Protein AF-A0A6B3F118-F1 (afdb_monomer)

Structure (mmCIF, N/CA/C/O backbone):
data_AF-A0A6B3F118-F1
#
_entry.id   AF-A0A6B3F118-F1
#
loop_
_atom_site.group_PDB
_atom_site.id
_atom_site.type_symbol
_atom_site.label_atom_id
_atom_site.label_alt_id
_atom_site.label_comp_id
_atom_site.label_asym_id
_atom_site.label_entity_id
_atom_site.label_seq_id
_atom_site.pdbx_PDB_ins_code
_atom_site.Cartn_x
_atom_site.Cartn_y
_atom_site.Cartn_z
_atom_site.occupancy
_atom_site.B_iso_or_equiv
_atom_site.auth_seq_id
_atom_site.auth_comp_id
_atom_site.auth_asym_id
_atom_site.auth_atom_id
_atom_site.pdbx_PDB_model_num
ATOM 1 N N . GLY A 1 1 ? -8.004 7.882 16.775 1.00 57.69 1 GLY A N 1
ATOM 2 C CA . GLY A 1 1 ? -6.551 7.676 16.931 1.00 57.69 1 GLY A CA 1
ATOM 3 C C . GLY A 1 1 ? -5.813 7.357 15.634 1.00 57.69 1 GLY A C 1
ATOM 4 O O . GLY A 1 1 ? -4.787 6.709 15.718 1.00 57.69 1 GLY A O 1
ATOM 5 N N . HIS A 1 2 ? -6.244 7.830 14.453 1.00 64.50 2 HIS A N 1
ATOM 6 C CA . HIS A 1 2 ? -5.700 7.342 13.165 1.00 64.50 2 HIS A CA 1
ATOM 7 C C . HIS A 1 2 ? -4.514 8.133 12.586 1.00 64.50 2 HIS A C 1
ATOM 9 O O . HIS A 1 2 ? -3.967 7.751 11.552 1.00 64.50 2 HIS A O 1
ATOM 15 N N . ARG A 1 3 ? -4.084 9.214 13.253 1.00 73.94 3 ARG A N 1
ATOM 16 C CA . ARG A 1 3 ? -2.964 10.057 12.797 1.00 73.94 3 ARG A CA 1
ATOM 17 C C . ARG A 1 3 ? -1.664 9.286 12.485 1.00 73.94 3 ARG A C 1
ATOM 19 O O . ARG A 1 3 ? -1.089 9.581 11.442 1.00 73.94 3 ARG A O 1
ATOM 26 N N . PRO A 1 4 ? -1.196 8.306 13.290 1.00 78.75 4 PRO A N 1
ATOM 27 C CA . PRO A 1 4 ? 0.081 7.642 13.007 1.00 78.75 4 PRO A CA 1
ATOM 28 C C . PRO A 1 4 ? 0.026 6.741 11.765 1.00 78.75 4 PRO A C 1
ATOM 30 O O . PRO A 1 4 ? 0.972 6.713 10.984 1.00 78.75 4 PRO A O 1
ATOM 33 N N . VAL A 1 5 ? -1.095 6.052 11.530 1.00 78.50 5 VAL A N 1
ATOM 34 C CA . VAL A 1 5 ? -1.260 5.178 10.354 1.00 78.50 5 VAL A CA 1
ATOM 35 C C . VAL A 1 5 ? -1.371 6.008 9.073 1.00 78.50 5 VAL A C 1
ATOM 37 O O . VAL A 1 5 ? -0.765 5.673 8.059 1.00 78.50 5 VAL A O 1
ATOM 40 N N . GLN A 1 6 ? -2.079 7.138 9.132 1.00 81.75 6 GLN A N 1
ATOM 41 C CA . GLN A 1 6 ? -2.165 8.083 8.015 1.00 81.75 6 GLN A CA 1
ATOM 42 C C . GLN A 1 6 ? -0.806 8.720 7.689 1.00 81.75 6 GLN A C 1
ATOM 44 O O . GLN A 1 6 ? -0.457 8.866 6.520 1.00 81.75 6 GLN A O 1
ATOM 49 N N . GLN A 1 7 ? -0.009 9.064 8.706 1.00 85.38 7 GLN A N 1
ATOM 50 C CA . GLN A 1 7 ? 1.354 9.564 8.505 1.00 85.38 7 GLN A CA 1
ATOM 51 C C . GLN A 1 7 ? 2.254 8.516 7.843 1.00 85.38 7 GLN A C 1
ATOM 53 O O . GLN A 1 7 ? 2.991 8.854 6.917 1.00 85.38 7 GLN A O 1
ATOM 58 N N . LEU A 1 8 ? 2.169 7.253 8.274 1.00 84.12 8 LEU A N 1
ATOM 59 C CA . LEU A 1 8 ? 2.931 6.160 7.674 1.00 84.12 8 LEU A CA 1
ATOM 60 C C . LEU A 1 8 ? 2.528 5.921 6.213 1.00 84.12 8 LEU A C 1
ATOM 62 O O . LEU A 1 8 ? 3.403 5.781 5.365 1.00 84.12 8 LEU A O 1
ATOM 66 N N . ASP A 1 9 ? 1.231 5.936 5.896 1.00 84.75 9 ASP A N 1
ATOM 67 C CA . ASP A 1 9 ? 0.745 5.823 4.514 1.00 84.75 9 ASP A CA 1
ATOM 68 C C . ASP A 1 9 ? 1.296 6.949 3.630 1.00 84.75 9 ASP A C 1
ATOM 70 O O . ASP A 1 9 ? 1.879 6.693 2.574 1.00 84.75 9 ASP A O 1
ATOM 74 N N . HIS A 1 10 ? 1.204 8.200 4.091 1.00 86.94 10 HIS A N 1
ATOM 75 C CA . HIS A 1 10 ? 1.770 9.340 3.374 1.00 86.94 10 HIS A CA 1
ATOM 76 C C . HIS A 1 10 ? 3.285 9.219 3.186 1.00 86.94 10 HIS A 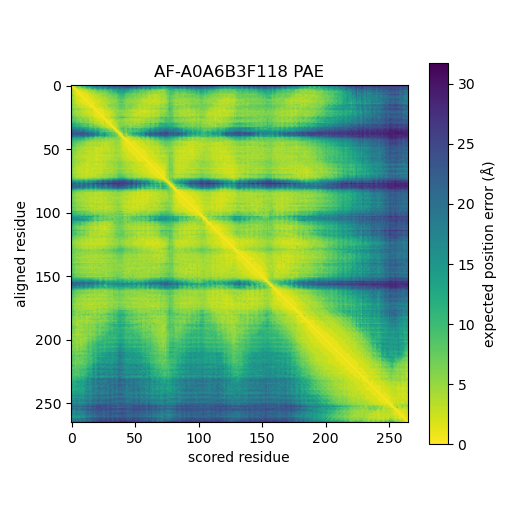C 1
ATOM 78 O O . HIS A 1 10 ? 3.785 9.498 2.093 1.00 86.94 10 HIS A O 1
ATOM 84 N N . TYR A 1 11 ? 4.016 8.781 4.213 1.00 86.25 11 TYR A N 1
ATOM 85 C CA . TYR A 1 11 ? 5.462 8.594 4.139 1.00 86.25 11 TYR A CA 1
ATOM 86 C C . TYR A 1 11 ? 5.845 7.495 3.142 1.00 86.25 11 TYR A C 1
ATOM 88 O O . TYR A 1 11 ? 6.723 7.709 2.304 1.00 86.25 11 TYR A O 1
ATOM 96 N N . THR A 1 12 ? 5.158 6.352 3.167 1.00 86.12 12 THR A N 1
ATOM 97 C CA . THR A 1 12 ? 5.389 5.239 2.237 1.00 86.12 12 THR A CA 1
ATOM 98 C C . THR A 1 12 ? 5.086 5.650 0.797 1.00 86.12 12 THR A C 1
ATOM 100 O O . THR A 1 12 ? 5.922 5.454 -0.086 1.00 86.12 12 THR A O 1
ATOM 103 N N . ARG A 1 13 ? 3.946 6.310 0.547 1.00 87.81 13 ARG A N 1
ATOM 104 C CA . ARG A 1 13 ? 3.583 6.821 -0.789 1.00 87.81 13 ARG A CA 1
ATOM 105 C C . ARG A 1 13 ? 4.588 7.851 -1.301 1.00 87.81 13 ARG A C 1
ATOM 107 O O . ARG A 1 13 ? 4.984 7.803 -2.466 1.00 87.81 13 ARG A O 1
ATOM 114 N N . ALA A 1 14 ? 5.029 8.765 -0.438 1.00 86.56 14 ALA A N 1
ATOM 115 C CA . ALA A 1 14 ? 6.033 9.760 -0.792 1.00 86.56 14 ALA A CA 1
ATOM 116 C C . ALA A 1 14 ? 7.378 9.099 -1.125 1.00 86.56 14 ALA A C 1
ATOM 118 O O . ALA A 1 14 ? 7.957 9.400 -2.168 1.00 86.56 14 ALA A O 1
ATOM 119 N N . THR A 1 15 ? 7.835 8.159 -0.297 1.00 86.50 15 THR A N 1
ATOM 120 C CA . THR A 1 15 ? 9.091 7.417 -0.489 1.00 86.50 15 THR A CA 1
ATOM 121 C C . THR A 1 15 ? 9.091 6.639 -1.804 1.00 86.50 15 THR A C 1
ATOM 123 O O . THR A 1 15 ? 10.003 6.809 -2.611 1.00 86.50 15 THR A O 1
ATOM 126 N N . LEU A 1 16 ? 8.027 5.881 -2.084 1.00 84.69 16 LEU A N 1
ATOM 127 C CA . LEU A 1 16 ? 7.869 5.131 -3.334 1.00 84.69 16 LEU A CA 1
ATOM 128 C C . LEU A 1 16 ? 7.843 6.044 -4.570 1.00 84.69 16 LEU A C 1
ATOM 130 O O . LEU A 1 16 ? 8.437 5.720 -5.595 1.00 84.69 16 LEU A O 1
ATOM 134 N N . SER A 1 17 ? 7.204 7.215 -4.478 1.00 84.06 17 SER A N 1
ATOM 135 C CA . SER A 1 17 ? 7.178 8.169 -5.594 1.00 84.06 17 SER A CA 1
ATOM 136 C C . SER A 1 17 ? 8.530 8.845 -5.847 1.00 84.06 17 SER A C 1
ATOM 138 O O . SER A 1 17 ? 8.881 9.089 -6.998 1.00 84.06 17 SER A O 1
ATOM 140 N N . ARG A 1 18 ? 9.300 9.133 -4.789 1.00 86.81 18 ARG A N 1
ATOM 141 C CA . ARG A 1 18 ? 10.610 9.799 -4.883 1.00 86.81 18 ARG A CA 1
ATOM 142 C C . ARG A 1 18 ? 11.725 8.850 -5.302 1.00 86.81 18 ARG A C 1
ATOM 144 O O . ARG A 1 18 ? 12.658 9.300 -5.955 1.00 86.81 18 ARG A O 1
ATOM 151 N N . TYR A 1 19 ? 11.605 7.565 -4.966 1.00 85.25 19 TYR A N 1
ATOM 152 C CA . TYR A 1 19 ? 12.538 6.509 -5.360 1.00 85.25 19 TYR A CA 1
ATOM 153 C C . TYR A 1 19 ? 12.866 6.590 -6.859 1.00 85.25 19 TYR A C 1
ATOM 155 O O . TYR A 1 19 ? 14.020 6.777 -7.224 1.00 85.25 19 TYR A O 1
ATOM 163 N N . VAL A 1 20 ? 11.850 6.573 -7.727 1.00 84.62 20 VAL A N 1
ATOM 164 C CA . VAL A 1 20 ? 12.032 6.541 -9.193 1.00 84.62 20 VAL A CA 1
ATOM 165 C C . VAL A 1 20 ? 12.790 7.770 -9.703 1.00 84.62 20 VAL A C 1
ATOM 167 O O . VAL A 1 20 ? 13.703 7.649 -10.517 1.00 84.62 20 VAL A O 1
ATOM 170 N N . TRP A 1 21 ? 12.459 8.950 -9.174 1.00 87.94 21 TRP A N 1
ATOM 171 C CA . TRP A 1 21 ? 13.135 10.199 -9.524 1.00 87.94 21 TRP A CA 1
ATOM 172 C C . TRP A 1 21 ? 14.584 10.244 -9.036 1.00 87.94 21 TRP A C 1
ATOM 174 O O . TRP A 1 21 ? 15.443 10.758 -9.749 1.00 87.94 21 TRP A O 1
ATOM 184 N N . ALA A 1 22 ? 14.876 9.677 -7.863 1.00 87.38 22 ALA A N 1
ATOM 185 C CA . ALA A 1 22 ? 16.240 9.577 -7.354 1.00 87.38 22 ALA A CA 1
ATOM 186 C C . ALA A 1 22 ? 17.113 8.679 -8.248 1.00 87.38 22 ALA A C 1
ATOM 188 O O . ALA A 1 22 ? 18.242 9.051 -8.560 1.00 87.38 22 ALA A O 1
ATOM 189 N N . PHE A 1 23 ? 16.582 7.547 -8.728 1.00 85.06 23 PHE A N 1
ATOM 190 C CA . PHE A 1 23 ? 17.307 6.681 -9.668 1.00 85.06 23 PHE A CA 1
ATOM 191 C C . PHE A 1 23 ? 17.493 7.329 -11.035 1.00 85.06 23 PHE A C 1
ATOM 193 O O . PHE A 1 23 ? 18.587 7.263 -11.585 1.00 85.06 23 PHE A O 1
ATOM 200 N N . PHE A 1 24 ? 16.484 8.026 -11.557 1.00 86.69 24 PHE A N 1
ATOM 201 C CA . PHE A 1 24 ? 16.635 8.802 -12.789 1.00 86.69 24 PHE A CA 1
ATOM 202 C C . PHE A 1 24 ? 17.755 9.851 -12.672 1.00 86.69 24 PHE A C 1
ATOM 204 O O . PHE A 1 24 ? 18.637 9.926 -13.532 1.00 86.69 24 PHE A O 1
ATOM 211 N N . ALA A 1 25 ? 17.757 10.617 -11.577 1.00 87.06 25 ALA A N 1
ATOM 212 C CA . ALA A 1 25 ? 18.754 11.649 -11.316 1.00 87.06 25 ALA A CA 1
ATOM 213 C C . ALA A 1 25 ? 20.165 11.095 -11.093 1.00 87.06 25 ALA A C 1
ATOM 215 O O . ALA A 1 25 ? 21.130 11.716 -11.528 1.00 87.06 25 ALA A O 1
ATOM 216 N N . GLY A 1 26 ? 20.293 9.939 -10.441 1.00 85.06 26 GLY A N 1
ATOM 217 C CA . GLY A 1 26 ? 21.591 9.329 -10.158 1.00 85.06 26 GLY A CA 1
ATOM 218 C C . GLY A 1 26 ? 22.184 8.535 -11.322 1.00 85.06 26 GLY A C 1
ATOM 219 O O . GLY A 1 26 ? 23.400 8.515 -11.479 1.00 85.06 26 GLY A O 1
ATOM 220 N N . TRP A 1 27 ? 21.355 7.866 -12.127 1.00 83.69 27 TRP A N 1
ATOM 221 C CA . TRP A 1 27 ? 21.824 6.862 -13.090 1.00 83.69 27 TRP A CA 1
ATOM 222 C C . TRP A 1 27 ? 21.700 7.275 -14.554 1.00 83.69 27 TRP A C 1
ATOM 224 O O . TRP A 1 27 ? 22.546 6.887 -15.354 1.00 83.69 27 TRP A O 1
ATOM 234 N N . VAL A 1 28 ? 20.686 8.065 -14.918 1.00 82.31 28 VAL A N 1
ATOM 235 C CA . VAL A 1 28 ? 20.448 8.453 -16.321 1.00 82.31 28 VAL A CA 1
ATOM 236 C C . VAL A 1 28 ? 21.023 9.836 -16.612 1.00 82.31 28 VAL A C 1
ATOM 238 O O . VAL A 1 28 ? 21.733 10.025 -17.597 1.00 82.31 28 VAL A O 1
ATOM 241 N N . LEU A 1 29 ? 20.755 10.805 -15.736 1.00 83.69 29 LEU A N 1
ATOM 242 C CA . LEU A 1 29 ? 21.133 12.206 -15.940 1.00 83.69 29 LEU A CA 1
ATOM 243 C C . LEU A 1 29 ? 22.646 12.436 -16.144 1.00 83.69 29 LEU A C 1
ATOM 245 O O . LEU A 1 29 ? 22.992 13.097 -17.124 1.00 83.69 29 LEU A O 1
ATOM 249 N N . PRO A 1 30 ? 23.559 11.888 -15.315 1.00 83.31 30 PRO A N 1
ATOM 250 C CA . PRO A 1 30 ? 24.998 12.127 -15.470 1.00 83.31 30 PRO A CA 1
ATOM 251 C C . PRO A 1 30 ? 25.545 11.576 -16.788 1.00 83.31 30 PRO A C 1
ATOM 253 O O . PRO A 1 30 ? 26.362 12.213 -17.448 1.00 83.31 30 PRO A O 1
ATOM 256 N N . GLY A 1 31 ? 25.046 10.405 -17.182 1.00 76.69 31 GLY A N 1
ATOM 257 C CA . GLY A 1 31 ? 25.459 9.715 -18.391 1.00 76.69 31 GLY A CA 1
ATOM 258 C C . GLY A 1 31 ? 25.084 10.465 -19.660 1.00 76.69 31 GLY A C 1
ATOM 259 O O . GLY A 1 31 ? 25.915 10.629 -20.553 1.00 76.69 31 GLY A O 1
ATOM 260 N N . VAL A 1 32 ? 23.852 10.975 -19.730 1.00 75.38 32 VAL A N 1
ATOM 261 C CA . VAL A 1 32 ? 23.422 11.718 -20.916 1.00 75.38 32 VAL A CA 1
ATOM 262 C C . VAL A 1 32 ? 24.049 13.114 -20.948 1.00 75.38 32 VAL A C 1
ATOM 264 O O . VAL A 1 32 ? 24.572 13.506 -21.988 1.00 75.38 32 VAL A O 1
ATOM 267 N N . LEU A 1 33 ? 24.079 13.836 -19.817 1.00 77.88 33 LEU A N 1
ATOM 268 C CA . LEU A 1 33 ? 24.688 15.173 -19.713 1.00 77.88 33 LEU A CA 1
ATOM 269 C C . LEU A 1 33 ? 26.184 15.181 -20.041 1.00 77.88 33 LEU A C 1
ATOM 271 O O . LEU A 1 33 ? 26.644 16.105 -20.705 1.00 77.88 33 LEU A O 1
ATOM 275 N N . GLY A 1 34 ? 26.928 14.149 -19.635 1.00 71.94 34 GLY A N 1
ATOM 276 C CA . GLY A 1 34 ? 28.366 14.052 -19.894 1.00 71.94 34 GLY A CA 1
ATOM 277 C C . GLY A 1 34 ? 28.736 13.942 -21.376 1.00 71.94 34 GLY A C 1
ATOM 278 O O . GLY A 1 34 ? 29.824 14.361 -21.753 1.00 71.94 34 GLY A O 1
ATOM 279 N N . HIS A 1 35 ? 27.833 13.434 -22.220 1.00 69.75 35 HIS A N 1
ATOM 280 C CA . HIS A 1 35 ? 28.096 13.235 -23.647 1.00 69.75 35 HIS A CA 1
ATOM 281 C C . HIS A 1 35 ? 27.439 14.305 -24.536 1.00 69.75 35 HIS A C 1
ATOM 283 O O . HIS A 1 35 ? 27.716 14.353 -25.727 1.00 69.75 35 HIS A O 1
ATOM 289 N N . PHE A 1 36 ? 26.617 15.216 -23.994 1.00 66.12 36 PHE A N 1
ATOM 290 C CA . PHE A 1 36 ? 25.928 16.259 -24.780 1.00 66.12 36 PHE A CA 1
ATOM 291 C C . PHE A 1 36 ? 26.864 17.174 -25.591 1.00 66.12 36 PHE A C 1
ATOM 293 O O . PHE A 1 36 ? 26.412 17.814 -26.536 1.00 66.12 36 PHE A O 1
ATOM 300 N N . THR A 1 37 ? 28.145 17.248 -25.230 1.00 62.44 37 THR A N 1
ATOM 301 C CA . THR A 1 37 ? 29.155 18.099 -25.875 1.00 62.44 37 THR A CA 1
ATOM 302 C C . THR A 1 37 ? 29.971 17.389 -26.962 1.00 62.44 37 THR A C 1
ATOM 304 O O . THR A 1 37 ? 30.731 18.055 -27.661 1.00 62.44 37 THR A O 1
ATOM 307 N N . GLN A 1 38 ? 29.829 16.068 -27.126 1.00 62.66 38 GLN A N 1
ATOM 308 C CA . GLN A 1 38 ? 30.577 15.261 -28.097 1.00 62.66 38 GLN A CA 1
ATOM 309 C C . GLN A 1 38 ? 29.621 14.387 -28.924 1.00 62.66 38 GLN A C 1
ATOM 311 O O . GLN A 1 38 ? 28.985 13.477 -28.385 1.00 62.66 38 GLN A O 1
ATOM 316 N N . GLY A 1 39 ? 29.517 14.657 -30.227 1.00 61.47 39 GLY A N 1
ATOM 317 C CA . GLY A 1 39 ? 28.771 13.821 -31.175 1.00 61.47 39 GLY A CA 1
ATOM 318 C C . GLY A 1 39 ? 28.184 14.599 -32.351 1.00 61.47 39 GLY A C 1
ATOM 319 O O . GLY A 1 39 ? 28.012 15.818 -32.280 1.00 61.47 39 GLY A O 1
ATOM 320 N N . ASP A 1 40 ? 27.863 13.874 -33.420 1.00 75.19 40 ASP A N 1
ATOM 321 C CA . ASP A 1 40 ? 27.134 14.403 -34.572 1.00 75.19 40 ASP A CA 1
ATOM 322 C C . ASP A 1 40 ? 25.683 14.760 -34.195 1.00 75.19 40 ASP A C 1
ATOM 324 O O . ASP A 1 40 ? 25.134 14.313 -33.182 1.00 75.19 40 ASP A O 1
ATOM 328 N N . GLY A 1 41 ? 25.010 15.557 -35.033 1.00 76.69 41 GLY A N 1
ATOM 329 C CA . GLY A 1 41 ? 23.622 15.976 -34.788 1.00 76.69 41 GLY A CA 1
ATOM 330 C C . GLY A 1 41 ? 22.633 14.810 -34.622 1.00 76.69 41 GLY A C 1
ATOM 331 O O . GLY A 1 41 ? 21.637 14.949 -33.913 1.00 76.69 41 GLY A O 1
ATOM 332 N N . ALA A 1 42 ? 22.918 13.649 -35.221 1.00 79.25 42 ALA A N 1
ATOM 333 C CA . ALA A 1 42 ? 22.100 12.443 -35.093 1.00 79.25 42 ALA A CA 1
ATOM 334 C C . ALA A 1 42 ? 22.164 11.825 -33.680 1.00 79.25 42 ALA A C 1
ATOM 336 O O . ALA A 1 42 ? 21.124 11.471 -33.117 1.00 79.25 42 ALA A O 1
ATOM 337 N N . ASP A 1 43 ? 23.346 11.785 -33.062 1.00 81.44 43 ASP A N 1
ATOM 338 C CA . ASP A 1 43 ? 23.537 11.243 -31.709 1.00 81.44 43 ASP A CA 1
ATOM 339 C C . ASP A 1 43 ? 22.863 12.122 -30.657 1.00 81.44 43 ASP A C 1
ATOM 341 O O . ASP A 1 43 ? 22.299 11.639 -29.671 1.00 81.44 43 ASP A O 1
ATOM 345 N N . LEU A 1 44 ? 22.859 13.436 -30.894 1.00 83.12 44 LEU A N 1
ATOM 346 C CA . LEU A 1 44 ? 22.163 14.401 -30.054 1.00 83.12 44 LEU A CA 1
ATOM 347 C C . LEU A 1 44 ? 20.642 14.167 -30.056 1.00 83.12 44 LEU A C 1
ATOM 349 O O . LEU A 1 44 ? 19.995 14.199 -29.001 1.00 83.12 44 LEU A O 1
ATOM 353 N N . VAL A 1 45 ? 20.060 13.892 -31.227 1.00 86.00 45 VAL A N 1
ATOM 354 C CA . VAL A 1 45 ? 18.630 13.570 -31.362 1.00 86.00 45 VAL A CA 1
ATOM 355 C C . VAL A 1 45 ? 18.302 12.258 -30.649 1.00 86.00 45 VAL A C 1
ATOM 357 O O . VAL A 1 45 ? 17.322 12.186 -29.908 1.00 86.00 45 VAL A O 1
ATOM 360 N N . LEU A 1 46 ? 19.143 11.235 -30.792 1.00 85.06 46 LEU A N 1
ATOM 361 C CA . LEU A 1 46 ? 18.903 9.937 -30.167 1.00 85.06 46 LEU A CA 1
ATOM 362 C C . LEU A 1 46 ? 18.989 10.003 -28.629 1.00 85.06 46 LEU A C 1
ATOM 364 O O . LEU A 1 46 ? 18.122 9.483 -27.921 1.00 85.06 46 LEU A O 1
ATOM 368 N N . ARG A 1 47 ? 19.980 10.723 -28.092 1.00 83.94 47 ARG A N 1
ATOM 369 C CA . ARG A 1 47 ? 20.150 10.937 -26.644 1.00 83.94 47 ARG A CA 1
ATOM 370 C C . ARG A 1 47 ? 19.024 11.776 -26.037 1.00 83.94 47 ARG A C 1
ATOM 372 O O . ARG A 1 47 ? 18.542 11.467 -24.945 1.00 83.94 47 ARG A O 1
ATOM 379 N N . SER A 1 48 ? 18.572 12.816 -26.738 1.00 85.81 48 SER A N 1
ATOM 380 C CA . SER A 1 48 ? 17.427 13.621 -26.293 1.00 85.81 48 SER A CA 1
ATOM 381 C C . SER A 1 48 ? 16.120 12.820 -26.320 1.00 85.81 48 SER A C 1
ATOM 383 O O . SER A 1 48 ? 15.342 12.904 -25.367 1.00 85.81 48 SER A O 1
ATOM 385 N N . ALA A 1 49 ? 15.918 11.958 -27.322 1.00 88.44 49 ALA A N 1
ATOM 386 C CA . ALA A 1 49 ? 14.800 11.017 -27.353 1.00 88.44 49 ALA A CA 1
ATOM 387 C C . ALA A 1 49 ? 14.836 10.035 -26.166 1.00 88.44 49 ALA A C 1
ATOM 389 O O . ALA A 1 49 ? 13.811 9.829 -25.511 1.00 88.44 49 ALA A O 1
ATOM 390 N N . LEU A 1 50 ? 16.011 9.489 -25.824 1.00 87.75 50 LEU A N 1
ATOM 391 C CA . LEU A 1 50 ? 16.187 8.607 -24.664 1.00 87.75 50 LEU A CA 1
ATOM 392 C C . LEU A 1 50 ? 15.855 9.312 -23.336 1.00 87.75 50 LEU A C 1
ATOM 394 O O . LEU A 1 50 ? 15.200 8.723 -22.470 1.00 87.75 50 LEU A O 1
ATOM 398 N N . LEU A 1 51 ? 16.255 10.576 -23.172 1.00 88.00 51 LEU A N 1
ATOM 399 C CA . LEU A 1 51 ? 15.915 11.373 -21.987 1.00 88.00 51 LEU A CA 1
ATOM 400 C C . LEU A 1 51 ? 14.419 11.643 -21.872 1.00 88.00 51 LEU A C 1
ATOM 402 O O . LEU A 1 51 ? 13.850 11.461 -20.796 1.00 88.00 51 LEU A O 1
ATOM 406 N N . LEU A 1 52 ? 13.778 12.052 -22.967 1.00 90.81 52 LEU A N 1
ATOM 407 C CA . LEU A 1 52 ? 12.340 12.314 -22.992 1.00 90.81 52 LEU A CA 1
ATOM 408 C C . LEU A 1 52 ? 11.540 11.045 -22.685 1.00 90.81 52 LEU A C 1
ATOM 410 O O . LEU A 1 52 ? 10.611 11.083 -21.877 1.00 90.81 52 LEU A O 1
ATOM 414 N N . ALA A 1 53 ? 11.938 9.906 -23.253 1.00 89.94 53 ALA A N 1
ATOM 415 C CA . ALA A 1 53 ? 11.311 8.620 -22.975 1.00 89.94 53 ALA A CA 1
ATOM 416 C C . ALA A 1 53 ? 11.522 8.181 -21.510 1.00 89.94 53 ALA A C 1
ATOM 418 O O . ALA A 1 53 ? 10.594 7.686 -20.869 1.00 89.94 53 ALA A O 1
ATOM 419 N N . SER A 1 54 ? 12.700 8.439 -20.934 1.00 88.38 54 SER A N 1
ATOM 420 C CA . SER A 1 54 ? 12.994 8.166 -19.518 1.00 88.38 54 SER A CA 1
ATOM 421 C C . SER A 1 54 ? 12.189 9.059 -18.562 1.00 88.38 54 SER A C 1
ATOM 423 O O . SER A 1 54 ? 11.679 8.584 -17.547 1.00 88.38 54 SER A O 1
ATOM 425 N N . LEU A 1 55 ? 12.001 10.337 -18.904 1.00 91.19 55 LEU A N 1
ATOM 426 C CA . LEU A 1 55 ? 11.130 11.267 -18.175 1.00 91.19 55 LEU A CA 1
ATOM 427 C C . LEU A 1 55 ? 9.662 10.834 -18.235 1.00 91.19 55 LEU A C 1
ATOM 429 O O . LEU A 1 55 ? 8.969 10.840 -17.213 1.00 91.19 55 LEU A O 1
ATOM 433 N N . ALA A 1 56 ? 9.195 10.409 -19.410 1.00 90.81 56 ALA A N 1
ATOM 434 C CA . ALA A 1 56 ? 7.856 9.855 -19.578 1.00 90.81 56 ALA A CA 1
ATOM 435 C C . ALA A 1 56 ? 7.665 8.589 -18.725 1.00 90.81 56 ALA A C 1
ATOM 437 O O . ALA A 1 56 ? 6.629 8.435 -18.075 1.00 90.81 56 ALA A O 1
ATOM 438 N N . LEU A 1 57 ? 8.686 7.727 -18.647 1.00 89.44 57 LEU A N 1
ATOM 439 C CA . LEU A 1 57 ? 8.676 6.543 -17.790 1.00 89.44 57 LEU A CA 1
ATOM 440 C C . LEU A 1 57 ? 8.570 6.920 -16.302 1.00 89.44 57 LEU A C 1
ATOM 442 O O . LEU A 1 57 ? 7.712 6.377 -15.603 1.00 89.44 57 LEU A O 1
ATOM 446 N N . CYS A 1 58 ? 9.347 7.897 -15.817 1.00 89.12 58 CYS A N 1
ATOM 447 C CA . CYS A 1 58 ? 9.220 8.435 -14.452 1.00 89.12 58 CYS A CA 1
ATOM 448 C C . CYS A 1 58 ? 7.791 8.903 -14.145 1.00 89.12 58 CYS A C 1
ATOM 450 O O . CYS A 1 58 ? 7.209 8.529 -13.120 1.00 89.12 58 CYS A O 1
ATOM 452 N N . ALA A 1 59 ? 7.215 9.701 -15.046 1.00 89.38 59 ALA A N 1
ATOM 453 C CA . ALA A 1 59 ? 5.874 10.253 -14.890 1.00 89.38 59 ALA A CA 1
ATOM 454 C C . ALA A 1 59 ? 4.795 9.156 -14.867 1.00 89.38 59 ALA A C 1
ATOM 456 O O . ALA A 1 59 ? 3.887 9.214 -14.037 1.00 89.38 59 ALA A O 1
ATOM 457 N N . ALA A 1 60 ? 4.923 8.130 -15.716 1.00 88.81 60 ALA A N 1
ATOM 458 C CA . ALA A 1 60 ? 4.000 6.995 -15.782 1.00 88.81 60 ALA A CA 1
ATOM 459 C C . ALA A 1 60 ? 4.147 6.016 -14.602 1.00 88.81 60 ALA A C 1
ATOM 461 O O . ALA A 1 60 ? 3.179 5.356 -14.215 1.00 88.81 60 ALA A O 1
ATOM 462 N N . THR A 1 61 ? 5.331 5.937 -13.986 1.00 88.56 61 THR A N 1
ATOM 463 C CA . THR A 1 61 ? 5.597 4.996 -12.887 1.00 88.56 61 THR A CA 1
ATOM 464 C C . THR A 1 61 ? 4.824 5.356 -11.626 1.00 88.56 61 THR A C 1
ATOM 466 O O . THR A 1 61 ? 4.245 4.480 -10.986 1.00 88.56 61 THR A O 1
ATOM 469 N N . ARG A 1 62 ? 4.768 6.645 -11.266 1.00 88.69 62 ARG A N 1
ATOM 470 C CA . ARG A 1 62 ? 4.089 7.109 -10.045 1.00 88.69 62 ARG A CA 1
ATOM 471 C C . ARG A 1 62 ? 2.624 6.649 -9.953 1.00 88.69 62 ARG A C 1
ATOM 473 O O . ARG A 1 62 ? 2.294 6.014 -8.951 1.00 88.69 62 ARG A O 1
ATOM 480 N N . PRO A 1 63 ? 1.737 6.934 -10.928 1.00 87.81 63 PRO A N 1
ATOM 481 C CA . PRO A 1 63 ? 0.349 6.483 -10.853 1.00 87.81 63 PRO A CA 1
ATOM 482 C C . PRO A 1 63 ? 0.238 4.952 -10.889 1.00 87.81 63 PRO A C 1
ATOM 484 O O . PRO A 1 63 ? -0.577 4.391 -10.163 1.00 87.81 63 PRO A O 1
ATOM 487 N N . ALA A 1 64 ? 1.088 4.261 -11.658 1.00 87.44 64 ALA A N 1
ATOM 488 C CA . ALA A 1 64 ? 1.074 2.801 -11.731 1.00 87.44 64 ALA A CA 1
ATOM 489 C C . ALA A 1 64 ? 1.469 2.126 -10.405 1.00 87.44 64 ALA A C 1
ATOM 491 O O . ALA A 1 64 ? 0.892 1.096 -10.051 1.00 87.44 64 ALA A O 1
ATOM 492 N N . LEU A 1 65 ? 2.433 2.703 -9.682 1.00 86.75 65 LEU A N 1
ATOM 493 C CA . LEU A 1 65 ? 2.935 2.198 -8.406 1.00 86.75 65 LEU A CA 1
ATOM 494 C C . LEU A 1 65 ? 1.944 2.442 -7.265 1.00 86.75 65 LEU A C 1
ATOM 496 O O . LEU A 1 65 ? 1.725 1.547 -6.452 1.00 86.75 65 LEU A O 1
ATOM 500 N N . LEU A 1 66 ? 1.310 3.618 -7.230 1.00 87.00 66 LEU A N 1
ATOM 501 C CA . LEU A 1 6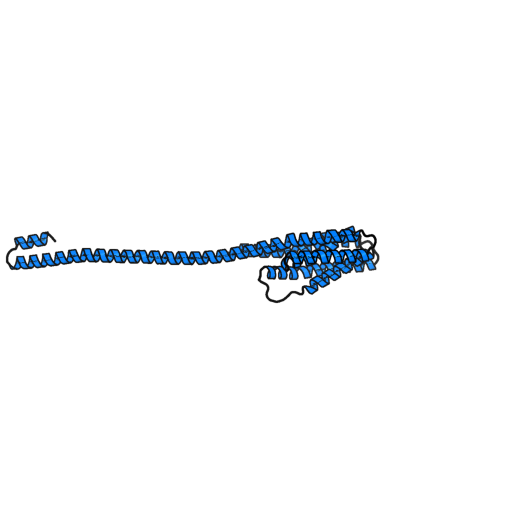6 ? 0.263 3.919 -6.249 1.00 87.00 66 LEU A CA 1
ATOM 502 C C . LEU A 1 66 ? -0.963 3.022 -6.451 1.00 87.00 66 LEU A C 1
ATOM 504 O O . LEU A 1 66 ? -1.438 2.433 -5.488 1.00 87.00 66 LEU A O 1
ATOM 508 N N . ASP A 1 67 ? -1.393 2.813 -7.696 1.00 87.31 67 ASP A N 1
ATOM 509 C CA . ASP A 1 67 ? -2.478 1.874 -8.005 1.00 87.31 67 ASP A CA 1
ATOM 510 C C . ASP A 1 67 ? -2.120 0.419 -7.639 1.00 87.31 67 ASP A C 1
ATOM 512 O O . ASP A 1 67 ? -2.956 -0.349 -7.164 1.00 87.31 67 ASP A O 1
ATOM 516 N N . ALA A 1 68 ? -0.861 0.012 -7.834 1.00 85.88 68 ALA A N 1
ATOM 517 C CA . ALA A 1 68 ? -0.396 -1.306 -7.407 1.00 85.88 68 ALA A CA 1
ATOM 518 C C . ALA A 1 68 ? -0.406 -1.459 -5.876 1.00 85.88 68 ALA A C 1
ATOM 520 O O . ALA A 1 68 ? -0.779 -2.522 -5.379 1.00 85.88 68 ALA A O 1
ATOM 521 N N . LEU A 1 69 ? -0.041 -0.405 -5.140 1.00 86.88 69 LEU A N 1
ATOM 522 C CA . LEU A 1 69 ? -0.099 -0.369 -3.680 1.00 86.88 69 LEU A CA 1
ATOM 523 C C . LEU A 1 69 ? -1.545 -0.425 -3.173 1.00 86.88 69 LEU A C 1
ATOM 525 O O . LEU A 1 69 ? -1.843 -1.216 -2.283 1.00 86.88 69 LEU A O 1
ATOM 529 N N . ASP A 1 70 ? -2.454 0.352 -3.762 1.00 86.62 70 ASP A N 1
ATOM 530 C CA . ASP A 1 70 ? -3.867 0.362 -3.369 1.00 86.62 70 ASP A CA 1
ATOM 531 C C . ASP A 1 70 ? -4.528 -1.002 -3.605 1.00 86.62 70 ASP A C 1
ATOM 533 O O . ASP A 1 70 ? -5.286 -1.478 -2.758 1.00 86.62 70 ASP A O 1
ATOM 537 N N . ARG A 1 71 ? -4.172 -1.695 -4.695 1.00 83.88 71 ARG A N 1
ATOM 538 C CA . ARG A 1 71 ? -4.586 -3.088 -4.924 1.00 83.88 71 ARG A CA 1
ATOM 539 C C . ARG A 1 71 ? -4.000 -4.064 -3.909 1.00 83.88 71 ARG A C 1
ATOM 541 O O . ARG A 1 71 ? -4.728 -4.927 -3.432 1.00 83.88 71 ARG A O 1
ATOM 548 N N . TYR A 1 72 ? -2.720 -3.928 -3.565 1.00 83.56 72 TYR A N 1
ATOM 549 C CA . TYR A 1 72 ? -2.081 -4.768 -2.547 1.00 83.56 72 TYR A CA 1
ATOM 550 C C . TYR A 1 72 ? -2.751 -4.614 -1.172 1.00 83.56 72 TYR A C 1
ATOM 552 O O . TYR A 1 72 ? -2.901 -5.587 -0.441 1.00 83.56 72 TYR A O 1
ATOM 560 N N . LEU A 1 73 ? -3.205 -3.402 -0.846 1.00 83.31 73 LEU A N 1
ATOM 561 C CA . LEU A 1 73 ? -3.926 -3.081 0.388 1.00 83.31 73 LEU A CA 1
ATOM 562 C C . LEU A 1 73 ? -5.427 -3.427 0.345 1.00 83.31 73 LEU A C 1
ATOM 564 O O . LEU A 1 73 ? -6.133 -3.151 1.313 1.00 83.31 73 LEU A O 1
ATOM 568 N N . GLY A 1 74 ? -5.938 -3.969 -0.766 1.00 80.62 74 GLY A N 1
ATOM 569 C CA . GLY A 1 74 ? -7.360 -4.291 -0.928 1.00 80.62 74 GLY A CA 1
ATOM 570 C C . GLY A 1 74 ? -8.285 -3.071 -1.057 1.00 80.62 74 GLY A C 1
ATOM 571 O O . GLY A 1 74 ? -9.477 -3.187 -0.798 1.00 80.62 74 GLY A O 1
ATOM 572 N N . ARG A 1 75 ? -7.753 -1.900 -1.436 1.00 77.44 75 ARG A N 1
ATOM 573 C CA . ARG A 1 75 ? -8.478 -0.612 -1.524 1.00 77.44 75 ARG A CA 1
ATOM 574 C C . ARG A 1 75 ? -8.826 -0.154 -2.938 1.00 77.44 75 ARG A C 1
ATOM 576 O O . ARG A 1 75 ? -9.430 0.901 -3.098 1.00 77.44 75 ARG A O 1
ATOM 583 N N . GLY A 1 76 ? -8.386 -0.881 -3.960 1.00 65.88 76 GLY A N 1
ATOM 584 C CA . GLY A 1 76 ? -8.519 -0.443 -5.348 1.00 65.88 76 GLY A CA 1
ATOM 585 C C . GLY A 1 76 ? -9.938 -0.600 -5.895 1.00 65.88 76 GLY A C 1
ATOM 586 O O . GLY A 1 76 ? -10.369 -1.724 -6.143 1.00 65.88 76 GLY A O 1
ATOM 587 N N . ASP A 1 77 ? -10.609 0.524 -6.162 1.00 57.78 77 ASP A N 1
ATOM 588 C CA . ASP A 1 77 ? -11.769 0.582 -7.057 1.00 57.78 77 ASP A CA 1
ATOM 589 C C . ASP A 1 77 ? -11.337 0.306 -8.508 1.00 57.78 77 ASP A C 1
ATOM 591 O O . ASP A 1 77 ? -10.243 0.659 -8.951 1.00 57.78 77 ASP A O 1
ATOM 595 N N . THR A 1 78 ? -12.202 -0.365 -9.259 1.00 52.66 78 THR A N 1
ATOM 596 C CA . THR A 1 78 ? -11.962 -1.025 -10.554 1.00 52.66 78 THR A CA 1
ATOM 597 C C . THR A 1 78 ? -11.661 -0.082 -11.730 1.00 52.66 78 THR A C 1
ATOM 599 O O . THR A 1 78 ? -12.382 -0.026 -12.724 1.00 52.66 78 THR A O 1
ATOM 602 N N . ARG A 1 79 ? -10.524 0.614 -11.705 1.00 54.62 79 ARG A N 1
ATOM 603 C CA . ARG A 1 79 ? -9.907 1.174 -12.914 1.00 54.62 79 ARG A CA 1
ATOM 604 C C . ARG A 1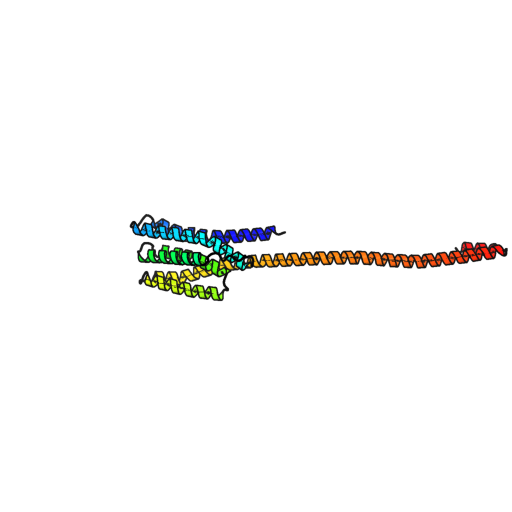 79 ? -8.479 0.686 -12.998 1.00 54.62 79 ARG A C 1
ATOM 606 O O . ARG A 1 79 ? -7.581 1.258 -12.396 1.00 54.62 79 ARG A O 1
ATOM 613 N N . ALA A 1 80 ? -8.272 -0.385 -13.763 1.00 57.31 80 ALA A N 1
ATOM 614 C CA . ALA A 1 80 ? -6.935 -0.787 -14.159 1.00 57.31 80 ALA A CA 1
ATOM 615 C C . ALA A 1 80 ? -6.271 0.412 -14.851 1.00 57.31 80 ALA A C 1
ATOM 617 O O . ALA A 1 80 ? -6.554 0.698 -16.014 1.00 57.31 80 ALA A O 1
ATOM 618 N N . GLY A 1 81 ? -5.400 1.127 -14.132 1.00 61.00 81 GLY A N 1
ATOM 619 C CA . GLY A 1 81 ? -4.483 2.062 -14.768 1.00 61.00 81 GLY A CA 1
ATOM 620 C C . GLY A 1 81 ? -3.771 1.319 -15.903 1.00 61.00 81 GLY A C 1
ATOM 621 O O . GLY A 1 81 ? -3.525 0.113 -15.760 1.00 61.00 81 GLY A O 1
ATOM 622 N N . PRO A 1 82 ? -3.486 1.974 -17.039 1.00 70.69 82 PRO A N 1
ATOM 623 C CA . PRO A 1 82 ? -3.025 1.297 -18.240 1.00 70.69 82 PRO A CA 1
ATOM 624 C C . PRO A 1 82 ? -1.618 0.726 -18.019 1.00 70.69 82 PRO A C 1
ATOM 626 O O . 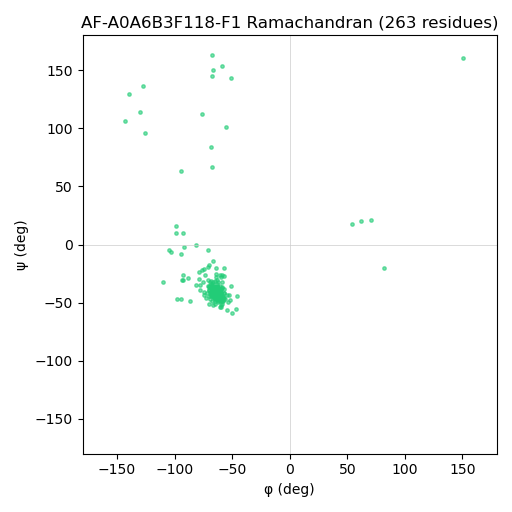PRO A 1 82 ? -0.614 1.337 -18.363 1.00 70.69 82 PRO A O 1
ATOM 629 N N . ALA A 1 83 ? -1.523 -0.468 -17.429 1.00 77.88 83 ALA A N 1
ATOM 630 C CA . ALA A 1 83 ? -0.261 -1.167 -17.195 1.00 77.88 83 ALA A CA 1
ATOM 631 C C . ALA A 1 83 ? 0.486 -1.412 -18.515 1.00 77.88 83 ALA A C 1
ATOM 633 O O . ALA A 1 83 ? 1.713 -1.464 -18.535 1.00 77.88 83 ALA A O 1
ATOM 634 N N . TRP A 1 84 ? -0.264 -1.481 -19.618 1.00 81.38 84 TRP A N 1
ATOM 635 C CA . TRP A 1 84 ? 0.265 -1.527 -20.972 1.00 81.38 84 TRP A CA 1
ATOM 636 C C . TRP A 1 84 ? 1.059 -0.267 -21.351 1.00 81.38 84 TRP A C 1
ATOM 638 O O . TRP A 1 84 ? 2.044 -0.400 -22.062 1.00 81.38 84 TRP A O 1
ATOM 648 N N . VAL A 1 85 ? 0.712 0.928 -20.845 1.00 86.44 85 VAL A N 1
ATOM 649 C CA . VAL A 1 85 ? 1.478 2.167 -21.094 1.00 86.44 85 VAL A CA 1
ATOM 650 C C . VAL A 1 85 ? 2.853 2.077 -20.447 1.00 86.44 85 VAL A C 1
ATOM 652 O O . VAL A 1 85 ? 3.843 2.430 -21.075 1.00 86.44 85 VAL A O 1
ATOM 655 N N . LEU A 1 86 ? 2.933 1.562 -19.215 1.00 87.38 86 LEU A N 1
ATOM 656 C CA . LEU A 1 86 ? 4.218 1.376 -18.540 1.00 87.38 86 LEU A CA 1
ATOM 657 C C . LEU A 1 86 ? 5.090 0.364 -19.294 1.00 87.38 86 LEU A C 1
ATOM 659 O O . LEU A 1 86 ? 6.254 0.640 -19.549 1.00 87.38 86 LEU A O 1
ATOM 663 N N . LEU A 1 87 ? 4.513 -0.773 -19.699 1.00 87.62 87 LEU A N 1
ATOM 664 C CA . LEU A 1 87 ? 5.225 -1.785 -20.485 1.00 87.62 87 LEU A CA 1
ATOM 665 C C . LEU A 1 87 ? 5.683 -1.245 -21.846 1.00 87.62 87 LEU A C 1
ATOM 667 O O . LEU A 1 87 ? 6.818 -1.494 -22.241 1.00 87.62 87 LEU A O 1
ATOM 671 N N . ALA A 1 88 ? 4.834 -0.480 -22.539 1.00 89.12 88 ALA A N 1
ATOM 672 C CA . ALA A 1 88 ? 5.164 0.134 -23.821 1.00 89.12 88 ALA A CA 1
ATOM 673 C C . ALA A 1 88 ? 6.287 1.171 -23.684 1.00 89.12 88 ALA A C 1
ATOM 675 O O . ALA A 1 88 ? 7.215 1.173 -24.488 1.00 89.12 88 ALA A O 1
ATOM 676 N N . LEU A 1 89 ? 6.245 2.012 -22.644 1.00 89.44 89 LEU A N 1
ATOM 677 C CA . LEU A 1 89 ? 7.301 2.986 -22.367 1.00 89.44 89 LEU A CA 1
ATOM 678 C C . LEU A 1 89 ? 8.620 2.309 -21.993 1.00 89.44 89 LEU A C 1
ATOM 680 O O . LEU A 1 89 ? 9.657 2.748 -22.473 1.00 89.44 89 LEU A O 1
ATOM 684 N N . THR A 1 90 ? 8.594 1.238 -21.195 1.00 88.62 90 THR A N 1
ATOM 685 C CA . THR A 1 90 ? 9.798 0.456 -20.878 1.00 88.62 90 THR A CA 1
ATOM 686 C C . THR A 1 90 ? 10.368 -0.228 -22.115 1.00 88.62 90 THR A C 1
ATOM 688 O O . THR A 1 90 ? 11.573 -0.186 -22.325 1.00 88.62 90 THR A O 1
ATOM 691 N N . ALA A 1 91 ? 9.528 -0.815 -22.971 1.00 89.56 91 ALA A N 1
ATOM 692 C CA . ALA A 1 91 ? 9.988 -1.409 -24.224 1.00 89.56 91 ALA A CA 1
ATOM 693 C C . ALA A 1 91 ? 10.618 -0.355 -25.151 1.00 89.56 91 ALA A C 1
ATOM 695 O O . ALA A 1 91 ? 11.682 -0.595 -25.720 1.00 89.56 91 ALA A O 1
ATOM 696 N N . LEU A 1 92 ? 10.002 0.829 -25.252 1.00 91.00 92 LEU A N 1
ATOM 697 C CA . LEU A 1 92 ? 10.518 1.950 -26.037 1.00 91.00 92 LEU A CA 1
ATOM 698 C C . LEU A 1 92 ? 11.862 2.458 -25.498 1.00 91.00 92 LEU A C 1
ATOM 700 O O . LEU A 1 92 ? 12.799 2.633 -26.273 1.00 91.00 92 LEU A O 1
ATOM 704 N N . THR A 1 93 ? 11.987 2.680 -24.187 1.00 87.69 93 THR A N 1
ATOM 705 C CA . THR A 1 93 ? 13.247 3.142 -23.581 1.00 87.69 93 THR A CA 1
ATOM 706 C C . THR A 1 93 ? 14.343 2.082 -23.656 1.00 87.69 93 THR A C 1
ATOM 708 O O . THR A 1 93 ? 15.491 2.435 -23.919 1.00 87.69 93 THR A O 1
ATOM 711 N N . SER A 1 94 ? 14.012 0.796 -23.496 1.00 86.94 94 SER A N 1
ATOM 712 C CA . SER A 1 94 ? 14.948 -0.314 -23.715 1.00 86.94 94 SER A CA 1
ATOM 713 C C . SER A 1 94 ? 15.453 -0.351 -25.156 1.00 86.94 94 SER A C 1
ATOM 715 O O . SER A 1 94 ? 16.658 -0.459 -25.368 1.00 86.94 94 SER A O 1
ATOM 717 N N . ALA A 1 95 ? 14.561 -0.213 -26.142 1.00 87.94 95 ALA A N 1
ATOM 718 C CA . ALA A 1 95 ? 14.935 -0.193 -27.554 1.00 87.94 95 ALA A CA 1
ATOM 719 C C . ALA A 1 95 ? 15.826 1.011 -27.897 1.00 87.94 95 ALA A C 1
ATOM 721 O O . ALA A 1 95 ? 16.851 0.840 -28.549 1.00 87.94 95 ALA A O 1
ATOM 722 N N . LEU A 1 96 ? 15.486 2.211 -27.411 1.00 86.75 96 LEU A N 1
ATOM 723 C CA . LEU A 1 96 ? 16.295 3.417 -27.619 1.00 86.75 96 LEU A CA 1
ATOM 724 C C . LEU A 1 96 ? 17.687 3.292 -26.996 1.00 86.75 96 LEU A C 1
ATOM 726 O O . LEU A 1 96 ? 18.668 3.681 -27.614 1.00 86.75 96 LEU A O 1
ATOM 730 N N . ALA A 1 97 ? 17.791 2.729 -25.794 1.00 85.56 97 ALA A N 1
ATOM 731 C CA . ALA A 1 97 ? 19.077 2.554 -25.135 1.00 85.56 97 ALA A CA 1
ATOM 732 C C . ALA A 1 97 ? 19.959 1.494 -25.817 1.00 85.56 97 ALA A C 1
ATOM 734 O O . ALA A 1 97 ? 21.171 1.678 -25.879 1.00 85.56 97 ALA A O 1
ATOM 735 N N . LEU A 1 98 ? 19.370 0.417 -26.352 1.00 84.44 98 LEU A N 1
ATOM 736 C CA . LEU A 1 98 ? 20.087 -0.561 -27.182 1.00 84.44 98 LEU A CA 1
ATOM 737 C C . LEU A 1 98 ? 20.529 0.044 -28.519 1.00 84.44 98 LEU A C 1
ATOM 739 O O . LEU A 1 98 ? 21.632 -0.230 -28.977 1.00 84.44 98 LEU A O 1
ATOM 743 N N . LEU A 1 99 ? 19.705 0.906 -29.119 1.00 84.94 99 LEU A N 1
ATOM 744 C CA . LEU A 1 99 ? 20.064 1.615 -30.345 1.00 84.94 99 LEU A CA 1
ATOM 745 C C . LEU A 1 99 ? 21.223 2.593 -30.109 1.00 84.94 99 LEU A C 1
ATOM 747 O O . LEU A 1 99 ? 22.157 2.614 -30.898 1.00 84.94 99 LEU A O 1
ATOM 751 N N . CYS A 1 100 ? 21.208 3.335 -28.995 1.00 81.50 100 CYS A N 1
ATOM 752 C CA . CYS A 1 100 ? 22.323 4.199 -28.593 1.00 81.50 100 CYS A CA 1
ATOM 753 C C . CYS A 1 100 ? 23.640 3.442 -28.411 1.00 81.50 100 CYS A C 1
ATOM 755 O O . CYS A 1 100 ? 24.704 4.028 -28.590 1.00 81.50 100 CYS A O 1
ATOM 757 N N . LEU A 1 101 ? 23.565 2.182 -27.979 1.00 80.62 101 LEU A N 1
ATOM 758 C CA . LEU A 1 101 ? 24.734 1.326 -27.837 1.00 80.62 101 LEU A CA 1
ATOM 759 C C . LEU A 1 101 ? 25.253 0.896 -29.217 1.00 80.62 101 LEU A C 1
ATOM 761 O O . LEU A 1 101 ? 26.440 1.013 -29.470 1.00 80.62 101 LEU A O 1
ATOM 765 N N . GLY A 1 102 ? 24.365 0.473 -30.123 1.00 79.62 102 GLY A N 1
ATOM 766 C CA . GLY A 1 102 ? 24.747 0.023 -31.468 1.00 79.62 102 GLY A CA 1
ATOM 767 C C . GLY A 1 102 ? 25.249 1.128 -32.409 1.00 79.62 102 GLY A C 1
ATOM 768 O O . GLY A 1 102 ? 25.879 0.822 -33.415 1.00 79.62 102 GLY A O 1
ATOM 769 N N . THR A 1 103 ? 24.974 2.403 -32.115 1.00 80.50 103 THR A N 1
ATOM 770 C CA . THR A 1 103 ? 25.507 3.551 -32.874 1.00 80.50 103 THR A CA 1
ATOM 771 C C . THR A 1 103 ? 26.731 4.195 -32.216 1.00 80.50 103 THR A C 1
ATOM 773 O O . THR A 1 103 ? 27.089 5.304 -32.600 1.00 80.50 103 THR A O 1
ATOM 776 N N . ASP A 1 104 ? 27.316 3.574 -31.183 1.00 76.12 104 ASP A N 1
ATOM 777 C CA . ASP A 1 104 ? 28.389 4.142 -30.344 1.00 76.12 104 ASP A CA 1
ATOM 778 C C . ASP A 1 104 ? 28.058 5.518 -29.730 1.00 76.12 104 ASP A C 1
ATOM 780 O O . ASP A 1 104 ? 28.919 6.242 -29.223 1.00 76.12 104 ASP A O 1
ATOM 784 N N . ALA A 1 105 ? 26.773 5.882 -29.690 1.00 73.56 105 ALA A N 1
ATOM 785 C CA . ALA A 1 105 ? 26.329 7.136 -29.102 1.00 73.56 105 ALA A CA 1
ATOM 786 C C . ALA A 1 105 ? 26.468 7.119 -27.572 1.00 73.56 105 ALA A C 1
ATOM 788 O O . ALA A 1 105 ? 26.447 8.183 -26.948 1.00 73.56 105 ALA A O 1
ATOM 789 N N . ILE A 1 106 ? 26.569 5.952 -26.930 1.00 75.25 106 ILE A N 1
ATOM 790 C CA . ILE A 1 106 ? 26.726 5.822 -25.479 1.00 75.25 106 ILE A CA 1
ATOM 791 C C . ILE A 1 106 ? 27.726 4.710 -25.144 1.00 75.25 106 ILE A C 1
ATOM 793 O O . ILE A 1 106 ? 27.556 3.567 -25.546 1.00 75.25 106 ILE A O 1
ATOM 797 N N . ASN A 1 107 ? 28.702 5.028 -24.289 1.00 77.38 107 ASN A N 1
ATOM 798 C CA . ASN A 1 107 ? 29.650 4.053 -23.744 1.00 77.38 107 ASN A CA 1
ATOM 799 C C . ASN A 1 107 ? 28.973 3.021 -22.819 1.00 77.38 107 ASN A C 1
ATOM 801 O O . ASN A 1 107 ? 28.071 3.360 -22.043 1.00 77.38 107 ASN A O 1
ATOM 805 N N . THR A 1 108 ? 29.510 1.798 -22.754 1.00 76.50 108 THR A N 1
ATOM 806 C CA . THR A 1 108 ? 29.040 0.709 -21.867 1.00 76.50 108 THR A CA 1
ATOM 807 C C . THR A 1 108 ? 28.902 1.138 -20.400 1.00 76.50 108 THR A C 1
ATOM 809 O O . THR A 1 108 ? 27.958 0.745 -19.713 1.00 76.50 108 THR A O 1
ATOM 812 N N . ALA A 1 109 ? 29.794 2.015 -19.925 1.00 78.00 109 ALA A N 1
ATOM 813 C CA . ALA A 1 109 ? 29.767 2.563 -18.565 1.00 78.00 109 ALA A CA 1
ATOM 814 C C . ALA A 1 109 ? 28.522 3.424 -18.264 1.00 78.00 109 ALA A C 1
ATOM 816 O O . ALA A 1 109 ? 28.090 3.504 -17.118 1.00 78.00 109 ALA A O 1
ATOM 817 N N . THR A 1 110 ? 27.935 4.055 -19.283 1.00 78.38 110 THR A N 1
ATOM 818 C CA . THR A 1 110 ? 26.699 4.847 -19.173 1.00 78.38 110 THR A CA 1
ATOM 819 C C . THR A 1 110 ? 25.455 4.014 -19.492 1.00 78.38 110 THR A C 1
ATOM 821 O O . THR A 1 110 ? 24.393 4.227 -18.907 1.00 78.38 110 THR A O 1
ATOM 824 N N . PHE A 1 111 ? 25.588 3.016 -20.365 1.00 80.50 111 PHE A N 1
ATOM 825 C CA . PHE A 1 111 ? 24.519 2.074 -20.688 1.00 80.50 111 PHE A CA 1
ATOM 826 C C . PHE A 1 111 ? 24.091 1.229 -19.473 1.00 80.50 111 PHE A C 1
ATOM 828 O O . PHE A 1 111 ? 22.898 1.084 -19.200 1.00 80.50 111 PHE A O 1
ATOM 835 N N . ALA A 1 112 ? 25.060 0.725 -18.704 1.00 81.94 112 ALA A N 1
ATOM 836 C CA . ALA A 1 112 ? 24.847 -0.084 -17.502 1.00 81.94 112 ALA A CA 1
ATOM 837 C C . ALA A 1 112 ? 23.845 0.532 -16.488 1.00 81.94 112 ALA A C 1
ATOM 839 O O . ALA A 1 112 ? 22.816 -0.092 -16.201 1.00 81.94 112 ALA A O 1
ATOM 840 N N . PRO A 1 113 ? 24.076 1.748 -15.954 1.00 80.62 113 PRO A N 1
ATOM 841 C CA . PRO A 1 113 ? 23.152 2.379 -15.011 1.00 80.62 113 PRO A CA 1
ATOM 842 C C . PRO A 1 113 ? 21.813 2.776 -15.661 1.00 80.62 113 PRO A C 1
ATOM 844 O O . PRO A 1 113 ? 20.770 2.696 -15.007 1.00 80.62 113 PRO A O 1
ATOM 847 N N . ALA A 1 114 ? 21.797 3.127 -16.953 1.00 81.94 114 ALA A N 1
ATOM 848 C CA . ALA A 1 114 ? 20.557 3.416 -17.675 1.00 81.94 114 ALA A CA 1
ATOM 849 C C . ALA A 1 114 ? 19.645 2.179 -17.772 1.00 81.94 114 ALA A C 1
ATOM 851 O O . ALA A 1 114 ? 18.442 2.281 -17.526 1.00 81.94 114 ALA A O 1
ATOM 852 N N . MET A 1 115 ? 20.205 0.993 -18.035 1.00 79.81 115 MET A N 1
ATOM 853 C CA . MET A 1 115 ? 19.453 -0.269 -18.040 1.00 79.81 115 MET A CA 1
ATOM 854 C C . MET A 1 115 ? 18.856 -0.615 -16.675 1.00 79.81 115 MET A C 1
ATOM 856 O O . MET A 1 115 ? 17.696 -1.031 -16.606 1.00 79.81 115 MET A O 1
ATOM 860 N N . MET A 1 116 ? 19.593 -0.391 -15.580 1.00 81.38 116 MET A N 1
ATOM 861 C CA . MET A 1 116 ? 19.046 -0.580 -14.229 1.00 81.38 116 MET A CA 1
ATOM 862 C C . MET A 1 116 ? 17.832 0.317 -13.968 1.00 81.38 116 MET A C 1
ATOM 864 O O . MET A 1 116 ? 16.870 -0.112 -13.327 1.00 81.38 116 MET A O 1
ATOM 868 N N . PHE A 1 117 ? 17.862 1.554 -14.466 1.00 85.62 117 PHE A N 1
ATOM 869 C CA . PHE A 1 117 ? 16.745 2.481 -14.334 1.00 85.62 117 PHE A CA 1
ATOM 870 C C . PHE A 1 117 ? 15.534 2.057 -15.175 1.00 85.62 117 PHE A C 1
ATOM 872 O O . PHE A 1 117 ? 14.424 2.039 -14.654 1.00 85.62 117 PHE A O 1
ATOM 879 N N . VAL A 1 118 ? 15.725 1.694 -16.446 1.00 84.88 118 VAL A N 1
ATOM 880 C CA . VAL A 1 118 ? 14.626 1.393 -17.386 1.00 84.88 118 VAL A CA 1
ATOM 881 C C . VAL A 1 118 ? 13.734 0.252 -16.893 1.00 84.88 118 VAL A C 1
ATOM 883 O O . VAL A 1 118 ? 12.511 0.277 -17.048 1.00 84.88 118 VAL A O 1
ATOM 886 N N . VAL A 1 119 ? 14.352 -0.741 -16.266 1.00 82.12 119 VAL A N 1
ATOM 887 C CA . VAL A 1 119 ? 13.711 -2.005 -15.913 1.00 82.12 119 VAL A CA 1
ATOM 888 C C . VAL A 1 119 ? 13.116 -1.982 -14.491 1.00 82.12 119 VAL A C 1
ATOM 890 O O . VAL A 1 119 ? 12.108 -2.644 -14.217 1.00 82.12 119 VAL A O 1
ATOM 893 N N . SER A 1 120 ? 13.666 -1.153 -13.595 1.00 85.56 120 SER A N 1
ATOM 894 C CA . SER A 1 120 ? 13.231 -1.027 -12.194 1.00 85.56 120 SER A CA 1
ATOM 895 C C . SER A 1 120 ? 11.736 -0.674 -12.011 1.00 85.56 120 SER A C 1
ATOM 897 O O . SER A 1 120 ? 11.064 -1.370 -11.244 1.00 85.56 120 SER A O 1
ATOM 899 N N . PRO A 1 121 ? 11.144 0.310 -12.724 1.00 86.31 121 PRO A N 1
ATOM 900 C CA . PRO A 1 121 ? 9.726 0.664 -12.609 1.00 86.31 121 PRO A CA 1
ATOM 901 C C . PRO A 1 121 ? 8.742 -0.490 -12.808 1.00 86.31 121 PRO A C 1
ATOM 903 O O . PRO A 1 121 ? 7.775 -0.631 -12.055 1.00 86.31 121 PRO A O 1
ATOM 906 N N . VAL A 1 122 ? 8.988 -1.335 -13.813 1.00 87.25 122 VAL A N 1
ATOM 907 C CA . VAL A 1 122 ? 8.123 -2.481 -14.125 1.00 87.25 122 VAL A CA 1
ATOM 908 C C . VAL A 1 122 ? 8.221 -3.522 -13.019 1.00 87.25 122 VAL A C 1
ATOM 910 O O . VAL A 1 122 ? 7.196 -4.019 -12.543 1.00 87.25 122 VAL A O 1
ATOM 913 N N . PHE A 1 123 ? 9.434 -3.803 -12.540 1.00 87.69 123 PHE A N 1
ATOM 914 C CA . PHE A 1 123 ? 9.632 -4.723 -11.426 1.00 87.69 123 PHE A CA 1
ATOM 915 C C . PHE A 1 123 ? 9.082 -4.189 -10.102 1.00 87.69 123 PHE A C 1
ATOM 917 O O . PHE A 1 123 ? 8.526 -4.973 -9.338 1.00 87.69 123 PHE A O 1
ATOM 924 N N . ALA A 1 124 ? 9.142 -2.884 -9.836 1.00 87.44 124 ALA A N 1
ATOM 925 C CA . ALA A 1 124 ? 8.530 -2.279 -8.652 1.00 87.44 124 ALA A CA 1
ATOM 926 C C . ALA A 1 124 ? 7.006 -2.504 -8.627 1.00 87.44 124 ALA A C 1
ATOM 928 O O . ALA A 1 124 ? 6.435 -2.893 -7.607 1.00 87.44 124 ALA A O 1
ATOM 929 N N . VAL A 1 125 ? 6.346 -2.349 -9.778 1.00 88.12 125 VAL A N 1
ATOM 930 C CA . VAL A 1 125 ? 4.906 -2.601 -9.926 1.00 88.12 125 VAL A CA 1
ATOM 931 C C . VAL A 1 125 ? 4.574 -4.096 -9.830 1.00 88.12 125 VAL A C 1
ATOM 933 O O . VAL A 1 125 ? 3.627 -4.478 -9.134 1.00 88.12 125 VAL A O 1
ATOM 936 N N . LEU A 1 126 ? 5.348 -4.965 -10.487 1.00 86.88 126 LEU A N 1
ATOM 937 C CA . LEU A 1 126 ? 5.166 -6.422 -10.412 1.00 86.88 126 LEU A CA 1
ATOM 938 C C . LEU A 1 126 ? 5.382 -6.955 -8.991 1.00 86.88 126 LEU A C 1
ATOM 940 O O . LEU A 1 126 ? 4.652 -7.849 -8.557 1.00 86.88 126 LEU A O 1
ATOM 944 N N . ALA A 1 127 ? 6.327 -6.378 -8.244 1.00 87.69 127 ALA A N 1
ATOM 945 C CA . ALA A 1 127 ? 6.584 -6.723 -6.852 1.00 87.69 127 ALA A CA 1
ATOM 946 C C . ALA A 1 127 ? 5.360 -6.470 -5.955 1.00 87.69 127 ALA A C 1
ATOM 948 O O . ALA A 1 127 ? 5.186 -7.162 -4.958 1.00 87.69 127 ALA A O 1
ATOM 949 N N . LEU A 1 128 ? 4.456 -5.556 -6.299 1.00 85.81 128 LEU A N 1
ATOM 950 C CA . LEU A 1 128 ? 3.225 -5.357 -5.527 1.00 85.81 128 LEU A CA 1
ATOM 951 C C . LEU A 1 128 ? 2.045 -6.183 -6.058 1.00 85.81 128 LEU A C 1
ATOM 953 O O . LEU A 1 128 ? 1.203 -6.606 -5.277 1.00 85.81 128 LEU A O 1
ATOM 957 N N . ARG A 1 129 ? 1.980 -6.467 -7.365 1.00 85.00 129 ARG A N 1
ATOM 958 C CA . ARG A 1 129 ? 0.806 -7.128 -7.971 1.00 85.00 129 ARG A CA 1
ATOM 959 C C . ARG A 1 129 ? 0.828 -8.651 -7.975 1.00 85.00 129 ARG A C 1
ATOM 961 O O . ARG A 1 129 ? -0.229 -9.271 -8.030 1.00 85.00 129 ARG A O 1
ATOM 968 N N . VAL A 1 130 ? 2.007 -9.257 -8.021 1.00 86.62 130 VAL A N 1
ATOM 969 C CA . VAL A 1 130 ? 2.160 -10.656 -8.443 1.00 86.62 130 VAL A CA 1
ATOM 970 C C . VAL A 1 130 ? 2.952 -11.434 -7.394 1.00 86.62 130 VAL A C 1
ATOM 972 O O . VAL A 1 130 ? 3.967 -10.922 -6.952 1.00 86.62 130 VAL A O 1
ATOM 975 N N . PRO A 1 131 ? 2.591 -12.669 -7.001 1.00 86.88 131 PRO A N 1
ATOM 976 C CA . PRO A 1 131 ? 3.345 -13.424 -5.992 1.00 86.88 131 PRO A CA 1
ATOM 977 C C . PRO A 1 131 ? 4.816 -13.663 -6.392 1.00 86.88 131 PRO A C 1
ATOM 979 O O . PRO A 1 131 ? 5.140 -13.722 -7.580 1.00 86.88 131 PRO A O 1
ATOM 982 N N . VAL A 1 132 ? 5.704 -13.836 -5.396 1.00 86.31 132 VAL A N 1
ATOM 983 C CA . VAL A 1 132 ? 7.170 -13.995 -5.579 1.00 86.31 132 VAL A CA 1
ATOM 984 C C . VAL A 1 132 ? 7.544 -14.991 -6.694 1.00 86.31 132 VAL A C 1
ATOM 986 O O . VAL A 1 132 ? 8.382 -14.636 -7.516 1.00 86.31 132 VAL A O 1
ATOM 989 N N . PRO A 1 133 ? 6.927 -16.184 -6.822 1.00 86.56 133 PRO A N 1
ATOM 990 C CA . PRO A 1 133 ? 7.335 -17.144 -7.852 1.00 86.56 133 P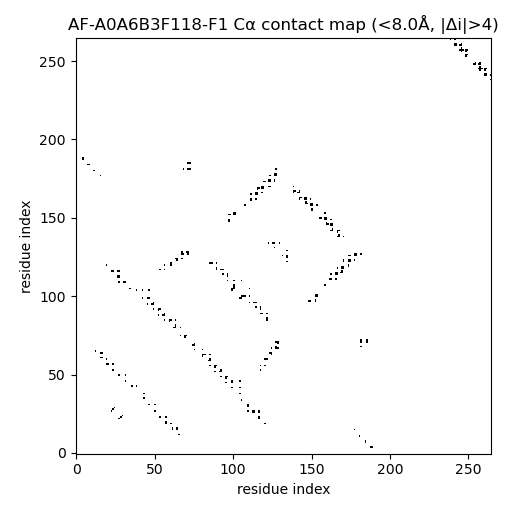RO A CA 1
ATOM 991 C C . PRO A 1 133 ? 7.104 -16.637 -9.283 1.00 86.56 133 PRO A C 1
ATOM 993 O O . PRO A 1 133 ? 7.972 -16.756 -10.140 1.00 86.56 133 PRO A O 1
ATOM 996 N N . ARG A 1 134 ? 5.953 -16.004 -9.540 1.00 88.44 134 ARG A N 1
ATOM 997 C CA . ARG A 1 134 ? 5.637 -15.416 -10.853 1.00 88.44 134 ARG A CA 1
ATOM 998 C C . ARG A 1 134 ? 6.504 -14.188 -11.146 1.00 88.44 134 ARG A C 1
ATOM 1000 O O . ARG A 1 134 ? 6.861 -13.954 -12.294 1.00 88.44 134 ARG A O 1
ATOM 1007 N N . TYR A 1 135 ? 6.867 -13.436 -10.108 1.00 88.88 135 TYR A N 1
ATOM 1008 C CA . TYR A 1 135 ? 7.831 -12.345 -10.207 1.00 88.88 135 TYR A CA 1
ATOM 1009 C C . TYR A 1 135 ? 9.219 -12.845 -10.644 1.00 88.88 135 TYR A C 1
ATOM 1011 O O . TYR A 1 135 ? 9.813 -12.271 -11.551 1.00 88.88 135 TYR A O 1
ATOM 1019 N N . LEU A 1 136 ? 9.706 -13.945 -10.059 1.00 87.06 136 LEU A N 1
ATOM 1020 C CA . LEU A 1 136 ? 10.989 -14.552 -10.429 1.00 87.06 136 LEU A CA 1
ATOM 1021 C C . LEU A 1 136 ? 10.976 -15.114 -11.858 1.00 87.06 136 LEU A C 1
ATOM 1023 O O . LEU A 1 136 ? 11.953 -14.955 -12.580 1.00 87.06 136 LEU A O 1
ATOM 1027 N N . LEU A 1 137 ? 9.861 -15.705 -12.299 1.00 88.75 137 LEU A N 1
ATOM 1028 C CA . LEU A 1 137 ? 9.702 -16.149 -13.690 1.00 88.75 137 LEU A CA 1
ATOM 1029 C C . LEU A 1 137 ? 9.757 -14.977 -14.679 1.00 88.75 137 LEU A C 1
ATOM 1031 O O . LEU A 1 137 ? 10.468 -15.049 -15.679 1.00 88.75 137 LEU A O 1
ATOM 1035 N N . ALA A 1 138 ? 9.044 -13.886 -14.385 1.00 87.50 138 ALA A N 1
ATOM 1036 C CA . ALA A 1 138 ? 9.092 -12.672 -15.198 1.00 87.50 138 ALA A CA 1
ATOM 1037 C C . ALA A 1 138 ? 10.501 -12.062 -15.226 1.00 87.50 138 ALA A C 1
ATOM 1039 O O . ALA A 1 138 ? 10.935 -11.577 -16.268 1.00 87.50 138 ALA A O 1
ATOM 1040 N N . LEU A 1 139 ? 11.226 -12.135 -14.105 1.00 89.12 139 LEU A N 1
ATOM 1041 C CA . LEU A 1 139 ? 12.622 -11.727 -14.032 1.00 89.12 139 LEU A CA 1
ATOM 1042 C C . LEU A 1 139 ? 13.500 -12.546 -14.980 1.00 89.12 139 LEU A C 1
ATOM 1044 O O . LEU A 1 139 ? 14.183 -11.965 -15.816 1.00 89.12 139 LEU A O 1
ATOM 1048 N N . VAL A 1 140 ? 13.458 -13.875 -14.894 1.00 88.50 140 VAL A N 1
ATOM 1049 C CA . VAL A 1 140 ? 14.261 -14.736 -15.775 1.00 88.50 140 VAL A CA 1
ATOM 1050 C C . VAL A 1 140 ? 13.946 -14.447 -17.245 1.00 88.50 140 VAL A C 1
ATOM 1052 O O . VAL A 1 140 ? 14.866 -14.250 -18.033 1.00 88.50 140 VAL A O 1
ATOM 1055 N N . GLY A 1 141 ? 12.662 -14.339 -17.604 1.00 88.38 141 GLY A N 1
ATOM 1056 C CA . GLY A 1 141 ? 12.244 -14.023 -18.971 1.00 88.38 141 GLY A CA 1
ATOM 1057 C C . GLY A 1 141 ? 12.754 -12.666 -19.469 1.00 88.38 141 GLY A C 1
ATOM 1058 O O . GLY A 1 141 ? 13.276 -12.581 -20.578 1.00 88.38 141 GLY A O 1
ATOM 1059 N N . ALA A 1 142 ? 12.654 -11.617 -18.648 1.00 86.44 142 ALA A N 1
ATOM 1060 C CA . ALA A 1 142 ? 13.134 -10.282 -19.003 1.00 86.44 142 ALA A CA 1
ATOM 1061 C C . ALA A 1 142 ? 14.661 -10.232 -19.151 1.00 86.44 142 ALA A C 1
ATOM 1063 O O . ALA A 1 142 ? 15.154 -9.637 -20.106 1.00 86.44 142 ALA A O 1
ATOM 1064 N N . THR A 1 143 ? 15.404 -10.882 -18.249 1.00 86.75 143 THR A N 1
ATOM 1065 C CA . THR A 1 143 ? 16.868 -10.967 -18.332 1.00 86.75 143 THR A CA 1
ATOM 1066 C C . THR A 1 143 ? 17.297 -11.673 -19.612 1.00 86.75 143 THR A C 1
ATOM 1068 O O . THR A 1 143 ? 18.119 -11.140 -20.346 1.00 86.75 143 THR A O 1
ATOM 1071 N N . VAL A 1 144 ? 16.701 -12.828 -19.930 1.00 88.12 144 VAL A N 1
ATOM 1072 C CA . VAL A 1 144 ? 17.021 -13.578 -21.157 1.00 88.12 144 VAL A CA 1
ATOM 1073 C C . VAL A 1 144 ? 16.721 -12.747 -22.404 1.00 88.12 144 VAL A C 1
ATOM 1075 O O . VAL A 1 144 ? 17.560 -12.668 -23.298 1.00 88.12 144 VAL A O 1
ATOM 1078 N N . LEU A 1 145 ? 15.557 -12.096 -22.458 1.00 88.19 145 LEU A N 1
ATOM 1079 C CA . LEU A 1 145 ? 15.142 -11.301 -23.613 1.00 88.19 145 LEU A CA 1
ATOM 1080 C C . LEU A 1 145 ? 16.037 -10.073 -23.828 1.00 88.19 145 LEU A C 1
ATOM 1082 O O . LEU A 1 145 ? 16.462 -9.816 -24.953 1.00 88.19 145 LEU A O 1
ATOM 1086 N N . LEU A 1 146 ? 16.359 -9.336 -22.763 1.00 85.69 146 LEU A N 1
ATOM 1087 C CA . LEU A 1 146 ? 17.227 -8.160 -22.849 1.00 85.69 146 LEU A CA 1
ATOM 1088 C C . LEU A 1 146 ? 18.679 -8.543 -23.148 1.00 85.69 146 LEU A C 1
ATOM 1090 O O . LEU A 1 146 ? 19.326 -7.868 -23.943 1.00 85.69 146 LEU A O 1
ATOM 1094 N N . SER A 1 147 ? 19.188 -9.633 -22.566 1.00 85.62 147 SER A N 1
ATOM 1095 C CA . SER A 1 147 ? 20.525 -10.142 -22.883 1.00 85.62 147 SER A CA 1
ATOM 1096 C C . SER A 1 147 ? 20.621 -10.596 -24.339 1.00 85.62 147 SER A C 1
ATOM 1098 O O . SER A 1 147 ? 21.595 -10.260 -25.004 1.00 85.62 147 SER A O 1
ATOM 1100 N N . ALA A 1 148 ? 19.608 -11.292 -24.867 1.00 87.00 148 ALA A N 1
ATOM 1101 C CA . ALA A 1 148 ? 19.569 -11.684 -26.277 1.00 87.00 148 ALA A CA 1
ATOM 1102 C C . ALA A 1 148 ? 19.536 -10.464 -27.213 1.00 87.00 148 ALA A C 1
ATOM 1104 O O . ALA A 1 148 ? 20.260 -10.430 -28.204 1.00 87.00 148 ALA A O 1
ATOM 1105 N N . ALA A 1 149 ? 18.746 -9.440 -26.878 1.00 85.19 149 ALA A N 1
ATOM 1106 C CA . ALA A 1 149 ? 18.697 -8.198 -27.646 1.00 85.19 149 ALA A CA 1
ATOM 1107 C C . ALA A 1 149 ? 20.030 -7.427 -27.608 1.00 85.19 149 ALA A C 1
ATOM 1109 O O . ALA A 1 149 ? 20.441 -6.875 -28.624 1.00 85.19 149 ALA A O 1
ATOM 1110 N N . ALA A 1 150 ? 20.732 -7.433 -26.470 1.00 83.62 150 ALA A N 1
ATOM 1111 C CA . ALA A 1 150 ? 22.051 -6.816 -26.340 1.00 83.62 150 ALA A CA 1
ATOM 1112 C C . ALA A 1 150 ? 23.117 -7.513 -27.200 1.00 83.62 150 ALA A C 1
ATOM 1114 O O . ALA A 1 150 ? 23.916 -6.830 -27.827 1.00 83.62 150 ALA A O 1
ATOM 1115 N N . VAL A 1 151 ? 23.095 -8.850 -27.286 1.00 85.00 151 VAL A N 1
ATOM 1116 C CA . VAL A 1 151 ? 24.009 -9.617 -28.160 1.00 85.00 151 VAL A CA 1
ATOM 1117 C C . VAL A 1 151 ? 23.794 -9.283 -29.638 1.00 85.00 151 VAL A C 1
ATOM 1119 O O . VAL A 1 151 ? 24.749 -9.237 -30.404 1.00 85.00 151 VAL A O 1
ATOM 1122 N N . LEU A 1 152 ? 22.544 -9.057 -30.053 1.00 83.44 152 LEU A N 1
ATOM 1123 C CA . LEU A 1 152 ? 22.235 -8.674 -31.433 1.00 83.44 152 LEU A CA 1
ATOM 1124 C C . LEU A 1 152 ? 22.675 -7.242 -31.765 1.00 83.44 152 LEU A C 1
ATOM 1126 O O . LEU A 1 152 ? 22.969 -6.963 -32.923 1.00 83.44 152 LEU A O 1
ATOM 1130 N N . ALA A 1 153 ? 22.676 -6.346 -30.775 1.00 78.56 153 ALA A N 1
ATOM 1131 C CA . ALA A 1 153 ? 23.069 -4.951 -30.952 1.00 78.56 153 ALA A CA 1
ATOM 1132 C C . ALA A 1 153 ? 24.594 -4.769 -31.001 1.00 78.56 153 ALA A C 1
ATOM 1134 O O . ALA A 1 153 ? 25.069 -3.921 -31.748 1.00 78.56 153 ALA A O 1
ATOM 1135 N N . ASP A 1 154 ? 25.342 -5.566 -30.235 1.00 75.06 154 ASP A N 1
ATOM 1136 C CA . ASP A 1 154 ? 26.804 -5.539 -30.200 1.00 75.06 154 ASP A CA 1
ATOM 1137 C C . ASP A 1 154 ? 27.367 -6.971 -30.030 1.00 75.06 154 ASP A C 1
ATOM 1139 O O . ASP A 1 154 ? 27.279 -7.558 -28.938 1.00 75.06 154 ASP A O 1
ATOM 1143 N N . PRO A 1 155 ? 27.942 -7.559 -31.099 1.00 70.12 155 PRO A N 1
ATOM 1144 C CA . PRO A 1 155 ? 28.491 -8.913 -31.085 1.00 70.12 155 PRO A CA 1
ATOM 1145 C C . PRO A 1 155 ? 29.726 -9.094 -30.192 1.00 70.12 155 PRO A C 1
ATOM 1147 O O . PRO A 1 155 ? 30.084 -10.238 -29.908 1.00 70.12 155 PRO A O 1
ATOM 1150 N N . GLU A 1 156 ? 30.387 -8.019 -29.738 1.00 70.00 156 GLU A N 1
ATOM 1151 C CA . GLU A 1 156 ? 31.630 -8.103 -28.952 1.00 70.00 156 GLU A CA 1
ATOM 1152 C C . GLU A 1 156 ? 31.415 -8.634 -27.518 1.00 70.00 156 GLU A C 1
ATOM 1154 O O . GLU A 1 156 ? 32.361 -8.926 -26.787 1.00 70.00 156 GLU A O 1
ATOM 1159 N N . GLY A 1 157 ? 30.161 -8.856 -27.110 1.00 64.44 157 GLY A N 1
ATOM 1160 C CA . GLY A 1 157 ? 29.800 -9.665 -25.941 1.00 64.44 157 GLY A CA 1
ATOM 1161 C C . GLY A 1 157 ? 29.890 -8.942 -24.593 1.00 64.44 157 GLY A C 1
ATOM 1162 O O . GLY A 1 157 ? 29.194 -9.330 -23.649 1.00 64.44 157 GLY A O 1
ATOM 1163 N N . THR A 1 158 ? 30.641 -7.845 -24.500 1.00 68.06 158 THR A N 1
ATOM 1164 C CA . THR A 1 158 ? 30.776 -6.988 -23.310 1.00 68.06 158 THR A CA 1
ATOM 1165 C C . THR A 1 158 ? 29.440 -6.509 -22.707 1.00 68.06 158 THR A C 1
ATOM 1167 O O . THR A 1 158 ? 29.252 -6.650 -21.494 1.00 68.06 158 THR A O 1
ATOM 1170 N N . PRO A 1 159 ? 28.465 -5.991 -23.484 1.00 67.81 159 PRO A N 1
ATOM 1171 C CA . PRO A 1 159 ? 27.202 -5.489 -22.929 1.00 67.81 159 PRO A CA 1
ATOM 1172 C C . PRO A 1 159 ? 26.211 -6.595 -22.528 1.00 67.81 159 PRO A C 1
ATOM 1174 O O . PRO A 1 159 ? 25.366 -6.380 -21.656 1.00 67.81 159 PRO A O 1
ATOM 1177 N N . SER A 1 160 ? 26.332 -7.803 -23.086 1.00 74.81 160 SER A N 1
ATOM 1178 C CA . SER A 1 160 ? 25.435 -8.926 -22.771 1.00 74.81 160 SER A CA 1
ATOM 1179 C C . SER A 1 160 ? 25.579 -9.415 -21.322 1.00 74.81 160 SER A C 1
ATOM 1181 O O . SER A 1 160 ? 24.575 -9.644 -20.637 1.00 74.81 160 SER A O 1
ATOM 1183 N N . GLY A 1 161 ? 26.821 -9.495 -20.825 1.00 80.00 161 GLY A N 1
ATOM 1184 C CA . GLY A 1 161 ? 27.130 -9.869 -19.444 1.00 80.00 161 GLY A CA 1
ATOM 1185 C C . GLY A 1 161 ? 26.676 -8.810 -18.441 1.00 80.00 161 GLY A C 1
ATOM 1186 O O . GLY A 1 161 ? 26.143 -9.140 -17.382 1.00 80.00 161 GLY A O 1
ATOM 1187 N N . VAL A 1 162 ? 26.798 -7.530 -18.805 1.00 79.75 162 VAL A N 1
ATOM 1188 C CA . VAL A 1 162 ? 26.306 -6.403 -18.000 1.00 79.75 162 VAL A CA 1
ATOM 1189 C C . VAL A 1 162 ? 24.790 -6.496 -17.811 1.00 79.75 162 VAL A C 1
ATOM 1191 O O . VAL A 1 162 ? 24.308 -6.408 -16.683 1.00 79.75 162 VAL A O 1
ATOM 1194 N N . VAL A 1 163 ? 24.028 -6.742 -18.880 1.00 82.69 163 VAL A N 1
ATOM 1195 C CA . VAL A 1 163 ? 22.565 -6.902 -18.804 1.00 82.69 163 VAL A CA 1
ATOM 1196 C C . VAL A 1 163 ? 22.178 -8.134 -17.981 1.00 82.69 163 VAL A C 1
ATOM 1198 O O . VAL A 1 163 ? 21.296 -8.040 -17.124 1.00 82.69 163 VAL A O 1
ATOM 1201 N N . ALA A 1 164 ? 22.879 -9.256 -18.174 1.00 84.81 164 ALA A N 1
ATOM 1202 C CA . ALA A 1 164 ? 22.620 -10.506 -17.459 1.00 84.81 164 ALA A CA 1
ATOM 1203 C C . ALA A 1 164 ? 22.773 -10.370 -15.933 1.00 84.81 164 ALA A C 1
ATOM 1205 O O . ALA A 1 164 ? 22.107 -11.084 -15.185 1.00 84.81 164 ALA A O 1
ATOM 1206 N N . VAL A 1 165 ? 23.616 -9.443 -15.467 1.00 84.94 165 VAL A N 1
ATOM 1207 C CA . VAL A 1 165 ? 23.836 -9.167 -14.040 1.00 84.94 165 VAL A CA 1
ATOM 1208 C C . VAL A 1 165 ? 22.953 -8.023 -13.537 1.00 84.94 165 VAL A C 1
ATOM 1210 O O . VAL A 1 165 ? 22.318 -8.137 -12.489 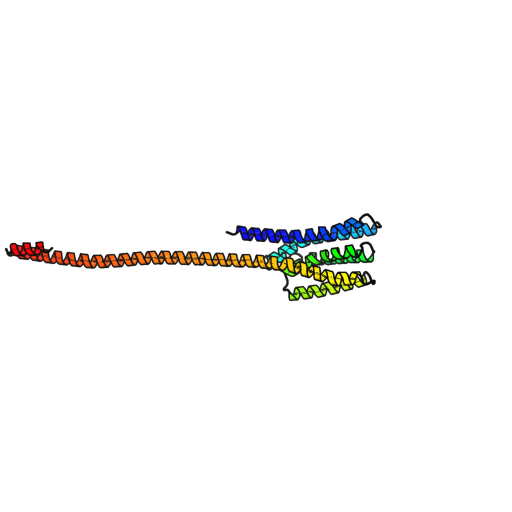1.00 84.94 165 VAL A O 1
ATOM 1213 N N . LEU A 1 166 ? 22.877 -6.907 -14.259 1.00 84.12 166 LEU A N 1
ATOM 1214 C CA . LEU A 1 166 ? 22.234 -5.694 -13.750 1.00 84.12 166 LEU A CA 1
ATOM 1215 C C . LEU A 1 166 ? 20.708 -5.767 -13.745 1.00 84.12 166 LEU A C 1
ATOM 1217 O O . LEU A 1 166 ? 20.083 -5.219 -12.835 1.00 84.12 166 LEU A O 1
ATOM 1221 N N . VAL A 1 167 ? 20.096 -6.472 -14.699 1.00 85.56 167 VAL A N 1
ATOM 1222 C CA . VAL A 1 167 ? 18.642 -6.693 -14.708 1.00 85.56 167 VAL A CA 1
ATOM 1223 C C . VAL A 1 167 ? 18.186 -7.431 -13.441 1.00 85.56 167 VAL A C 1
ATOM 1225 O O . VAL A 1 167 ? 17.344 -6.875 -12.725 1.00 85.56 167 VAL A O 1
ATOM 1228 N N . PRO A 1 168 ? 18.749 -8.599 -13.067 1.00 87.12 168 PRO A N 1
ATOM 1229 C CA . PRO A 1 168 ? 18.369 -9.258 -11.821 1.00 87.12 168 PRO A CA 1
ATOM 1230 C C . PRO A 1 168 ? 18.715 -8.451 -10.576 1.00 87.12 168 PRO A C 1
ATOM 1232 O O . PRO A 1 168 ? 17.901 -8.420 -9.657 1.00 87.12 168 PRO A O 1
ATOM 1235 N N . VAL A 1 169 ? 19.840 -7.732 -10.545 1.00 89.31 169 VAL A N 1
ATOM 1236 C CA . VAL A 1 169 ? 20.157 -6.837 -9.418 1.00 89.31 169 VAL A CA 1
ATOM 1237 C C . VAL A 1 169 ? 19.092 -5.743 -9.264 1.00 89.31 169 VAL A C 1
ATOM 1239 O O . VAL A 1 169 ? 18.595 -5.525 -8.159 1.00 89.31 169 VAL A O 1
ATOM 1242 N N . SER A 1 170 ? 18.686 -5.091 -10.358 1.00 84.50 170 SER A N 1
ATOM 1243 C CA . SER A 1 170 ? 17.656 -4.042 -10.339 1.00 84.50 170 SER A CA 1
ATOM 1244 C C . SER A 1 170 ? 16.295 -4.571 -9.876 1.00 84.50 170 SER A C 1
ATOM 1246 O O . SER A 1 170 ? 15.622 -3.937 -9.060 1.00 84.50 170 SER A O 1
ATOM 1248 N N . ALA A 1 171 ? 15.919 -5.769 -10.327 1.00 86.56 171 ALA A N 1
ATOM 1249 C CA . ALA A 1 171 ? 14.694 -6.432 -9.920 1.00 86.56 171 ALA A CA 1
ATOM 1250 C C . ALA A 1 171 ? 14.732 -6.785 -8.428 1.00 86.56 171 ALA A C 1
ATOM 1252 O O . ALA A 1 171 ? 13.851 -6.384 -7.670 1.00 86.56 171 ALA A O 1
ATOM 1253 N N . LEU A 1 172 ? 15.791 -7.449 -7.962 1.00 88.31 172 LEU A N 1
ATOM 1254 C CA . LEU A 1 172 ? 15.951 -7.796 -6.549 1.00 88.31 172 LEU A CA 1
ATOM 1255 C C . LEU A 1 172 ? 15.911 -6.559 -5.643 1.00 88.31 172 LEU A C 1
ATOM 1257 O O . LEU A 1 172 ? 15.277 -6.603 -4.589 1.00 88.31 172 LEU A O 1
ATOM 1261 N N . LEU A 1 173 ? 16.503 -5.440 -6.069 1.00 86.75 173 LEU A N 1
ATOM 1262 C CA . LEU A 1 173 ? 16.421 -4.174 -5.344 1.00 86.75 173 LEU A CA 1
ATOM 1263 C C . LEU A 1 173 ? 14.980 -3.638 -5.290 1.00 86.75 173 LEU A C 1
ATOM 1265 O O . LEU A 1 173 ? 14.498 -3.269 -4.219 1.00 86.75 173 LEU A O 1
ATOM 1269 N N . ALA A 1 174 ? 14.263 -3.638 -6.418 1.00 86.06 174 ALA A N 1
ATOM 1270 C CA . ALA A 1 174 ? 12.861 -3.222 -6.469 1.00 86.06 174 ALA A CA 1
ATOM 1271 C C . ALA A 1 174 ? 11.968 -4.105 -5.578 1.00 86.06 174 ALA A C 1
ATOM 1273 O O . ALA A 1 174 ? 11.085 -3.598 -4.879 1.00 86.06 174 ALA A O 1
ATOM 1274 N N . LEU A 1 175 ? 12.232 -5.414 -5.552 1.00 88.12 175 LEU A N 1
ATOM 1275 C CA . LEU A 1 175 ? 11.573 -6.377 -4.677 1.00 88.12 175 LEU A CA 1
ATOM 1276 C C . LEU A 1 175 ? 11.835 -6.052 -3.200 1.00 88.12 175 LEU A C 1
ATOM 1278 O O . LEU A 1 175 ? 10.884 -5.970 -2.421 1.00 88.12 175 LEU A O 1
ATOM 1282 N N . LEU A 1 176 ? 13.100 -5.833 -2.832 1.00 87.81 176 LEU A N 1
ATOM 1283 C CA . LEU A 1 176 ? 13.533 -5.548 -1.463 1.00 87.81 176 LEU A CA 1
ATOM 1284 C C . LEU A 1 176 ? 12.955 -4.234 -0.926 1.00 87.81 176 LEU A C 1
ATOM 1286 O O . LEU A 1 176 ? 12.708 -4.120 0.268 1.00 87.81 176 LEU A O 1
ATOM 1290 N N . ILE A 1 177 ? 12.705 -3.252 -1.791 1.00 85.06 177 ILE A N 1
ATOM 1291 C CA . ILE A 1 177 ? 12.166 -1.948 -1.387 1.00 85.06 177 ILE A CA 1
ATOM 1292 C C . ILE A 1 177 ? 10.635 -1.974 -1.334 1.00 85.06 177 ILE A C 1
ATOM 1294 O O . ILE A 1 1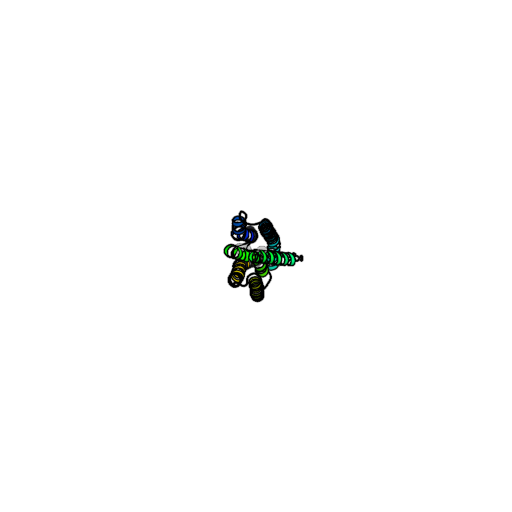77 ? 10.032 -1.548 -0.345 1.00 85.06 177 ILE A O 1
ATOM 1298 N N . CYS A 1 178 ? 9.978 -2.488 -2.375 1.00 84.31 178 CYS A N 1
ATOM 1299 C CA . CYS A 1 178 ? 8.524 -2.374 -2.501 1.00 84.31 178 CYS A CA 1
ATOM 1300 C C . CYS A 1 178 ? 7.770 -3.374 -1.615 1.00 84.31 178 CYS A C 1
ATOM 1302 O O . CYS A 1 178 ? 6.756 -3.010 -1.018 1.00 84.31 178 CYS A O 1
ATOM 1304 N N . ARG A 1 179 ? 8.253 -4.620 -1.488 1.00 85.25 179 ARG A N 1
ATOM 1305 C CA . ARG A 1 179 ? 7.538 -5.662 -0.729 1.00 85.25 179 ARG A CA 1
ATOM 1306 C C . ARG A 1 179 ? 7.457 -5.379 0.767 1.00 85.25 179 ARG A C 1
ATOM 1308 O O . ARG A 1 179 ? 6.340 -5.409 1.282 1.00 85.25 179 ARG A O 1
ATOM 1315 N N . PRO A 1 180 ? 8.561 -5.087 1.478 1.00 85.75 180 PRO A N 1
ATOM 1316 C CA . PRO A 1 180 ? 8.485 -4.810 2.909 1.00 85.75 180 PRO A CA 1
ATOM 1317 C C . PRO A 1 180 ? 7.664 -3.556 3.201 1.00 85.75 180 PRO A C 1
ATOM 1319 O O . PRO A 1 180 ? 6.935 -3.533 4.187 1.00 85.75 180 PRO A O 1
ATOM 1322 N N . SER A 1 181 ? 7.725 -2.551 2.319 1.00 83.06 181 SER A N 1
ATOM 1323 C CA . SER A 1 181 ? 6.921 -1.327 2.421 1.00 83.06 181 SER A CA 1
ATOM 1324 C C . SER A 1 181 ? 5.419 -1.602 2.302 1.00 83.06 181 SER A C 1
ATOM 1326 O O . SER A 1 181 ? 4.636 -1.084 3.091 1.00 83.06 181 SER A O 1
ATOM 1328 N N . GLY A 1 182 ? 5.003 -2.442 1.347 1.00 82.62 182 GLY A N 1
ATOM 1329 C CA . GLY A 1 182 ? 3.600 -2.847 1.221 1.00 82.62 182 GLY A CA 1
ATOM 1330 C C . GLY A 1 182 ? 3.147 -3.722 2.390 1.00 82.62 182 GLY A C 1
ATOM 1331 O O . GLY A 1 182 ? 2.076 -3.508 2.952 1.00 82.62 182 GLY A O 1
ATOM 1332 N N . TRP A 1 183 ? 3.976 -4.686 2.796 1.00 88.31 183 TRP A N 1
ATOM 1333 C CA . TRP A 1 183 ? 3.674 -5.604 3.894 1.00 88.31 183 TRP A CA 1
ATOM 1334 C C . TRP A 1 183 ? 3.569 -4.908 5.253 1.00 88.31 183 TRP A C 1
ATOM 1336 O O . TRP A 1 183 ? 2.632 -5.181 5.999 1.00 88.31 183 TRP A O 1
ATOM 1346 N N . SER A 1 184 ? 4.494 -4.001 5.575 1.00 83.19 184 SER A N 1
ATOM 1347 C CA . SER A 1 184 ? 4.468 -3.261 6.842 1.00 83.19 184 SER A CA 1
ATOM 1348 C C . SER A 1 184 ? 3.194 -2.434 6.958 1.00 83.19 184 SER A C 1
ATOM 1350 O O . SER A 1 184 ? 2.558 -2.407 8.007 1.00 83.19 184 SER A O 1
ATOM 1352 N N . LEU A 1 185 ? 2.792 -1.822 5.849 1.00 84.50 185 LEU A N 1
ATOM 1353 C CA . LEU A 1 185 ? 1.619 -0.984 5.766 1.00 84.50 185 LEU A CA 1
ATOM 1354 C C . LEU A 1 185 ? 0.313 -1.803 5.830 1.00 84.50 185 LEU A C 1
ATOM 1356 O O . LEU A 1 185 ? -0.603 -1.433 6.556 1.00 84.50 185 LEU A O 1
ATOM 1360 N N . ALA A 1 186 ? 0.239 -2.954 5.154 1.00 84.31 186 ALA A N 1
ATOM 1361 C CA . ALA A 1 186 ? -0.885 -3.883 5.313 1.00 84.31 186 ALA A CA 1
ATOM 1362 C C . ALA A 1 186 ? -1.033 -4.329 6.778 1.00 84.31 186 ALA A C 1
ATOM 1364 O O . ALA A 1 186 ? -2.114 -4.257 7.360 1.00 84.31 186 ALA A O 1
ATOM 1365 N N . ARG A 1 187 ? 0.088 -4.681 7.415 1.00 86.56 187 ARG A N 1
ATOM 1366 C CA . ARG A 1 187 ? 0.097 -5.171 8.792 1.00 86.56 187 ARG A CA 1
ATOM 1367 C C . ARG A 1 187 ? -0.294 -4.110 9.819 1.00 86.56 187 ARG A C 1
ATOM 1369 O O . ARG A 1 187 ? -0.939 -4.441 10.811 1.00 86.56 187 ARG A O 1
ATOM 1376 N N . THR A 1 188 ? 0.074 -2.844 9.618 1.00 84.75 188 THR A N 1
ATOM 1377 C CA . THR A 1 188 ? -0.373 -1.768 10.518 1.00 84.75 188 THR A CA 1
ATOM 1378 C C . THR A 1 188 ? -1.876 -1.542 10.431 1.00 84.75 188 THR A C 1
ATOM 1380 O O . THR A 1 188 ? -2.490 -1.243 11.456 1.00 84.75 188 THR A O 1
ATOM 1383 N N . TRP A 1 189 ? -2.485 -1.744 9.260 1.00 83.88 189 TRP A N 1
ATOM 1384 C CA . TRP A 1 189 ? -3.940 -1.714 9.142 1.00 83.88 189 TRP A CA 1
ATOM 1385 C C . TRP A 1 189 ? -4.617 -2.880 9.846 1.00 83.88 189 TRP A C 1
ATOM 1387 O O . TRP A 1 189 ? -5.556 -2.628 10.598 1.00 83.88 189 TRP A O 1
ATOM 1397 N N . ASP A 1 190 ? -4.118 -4.106 9.701 1.00 86.00 190 ASP A N 1
ATOM 1398 C CA . ASP A 1 190 ? -4.663 -5.270 10.417 1.00 86.00 190 ASP A CA 1
ATOM 1399 C C . ASP A 1 190 ? -4.650 -5.059 11.939 1.00 86.00 190 ASP A C 1
ATOM 1401 O O . ASP A 1 190 ? -5.628 -5.346 12.632 1.00 86.00 190 ASP A O 1
ATOM 1405 N N . ILE A 1 191 ? -3.561 -4.487 12.466 1.00 86.81 191 ILE A N 1
ATOM 1406 C CA . ILE A 1 191 ? -3.434 -4.158 13.892 1.00 86.81 191 ILE A CA 1
ATOM 1407 C C . ILE A 1 191 ? -4.461 -3.101 14.310 1.00 86.81 191 ILE A C 1
ATOM 1409 O O . ILE A 1 191 ? -5.041 -3.206 15.390 1.00 86.81 191 ILE A O 1
ATOM 1413 N N . GLU A 1 192 ? -4.694 -2.079 13.487 1.00 86.94 192 GLU A N 1
ATOM 1414 C CA . GLU A 1 192 ? -5.679 -1.039 13.791 1.00 86.94 192 GLU A CA 1
ATOM 1415 C C . GLU A 1 192 ? -7.110 -1.596 13.774 1.00 86.94 192 GLU A C 1
ATOM 1417 O O . GLU A 1 192 ? -7.895 -1.274 14.667 1.00 86.94 192 GLU A O 1
ATOM 1422 N N . TYR A 1 193 ? -7.442 -2.475 12.823 1.00 86.50 193 TYR A N 1
ATOM 1423 C CA . TYR A 1 193 ? -8.731 -3.172 12.803 1.00 86.50 193 TYR A CA 1
ATOM 1424 C C . TYR A 1 193 ? -8.923 -4.033 14.058 1.00 86.50 193 TYR A C 1
ATOM 1426 O O . TYR A 1 193 ? -9.945 -3.902 14.734 1.00 86.50 193 TYR A O 1
ATOM 1434 N N . ALA A 1 194 ? -7.916 -4.827 14.436 1.00 89.88 194 ALA A N 1
ATOM 1435 C CA . ALA A 1 194 ? -7.955 -5.634 15.654 1.00 89.88 194 ALA A CA 1
ATOM 1436 C C . ALA A 1 194 ? -8.110 -4.771 16.921 1.00 89.88 194 ALA A C 1
ATOM 1438 O O . ALA A 1 194 ? -8.885 -5.103 17.816 1.00 89.88 194 ALA A O 1
ATOM 1439 N N . ARG A 1 195 ? -7.427 -3.620 16.996 1.00 91.00 195 ARG A N 1
ATOM 1440 C CA . ARG A 1 195 ? -7.576 -2.667 18.111 1.00 91.00 195 ARG A CA 1
ATOM 1441 C C . ARG A 1 195 ? -8.996 -2.127 18.229 1.00 91.00 195 ARG A C 1
ATOM 1443 O O . ARG A 1 195 ? -9.514 -2.043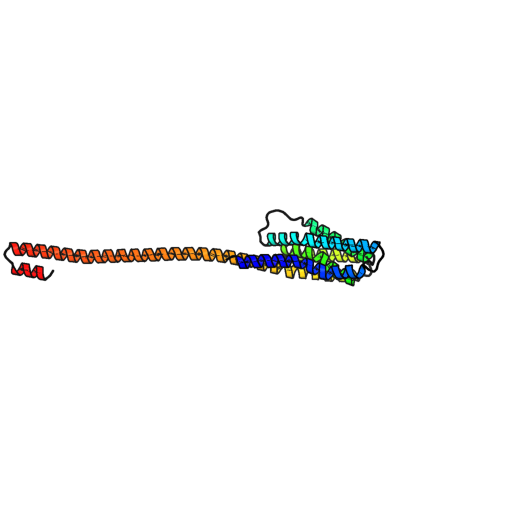 19.338 1.00 91.00 195 ARG A O 1
ATOM 1450 N N . GLN A 1 196 ? -9.627 -1.772 17.111 1.00 90.38 196 GLN A N 1
ATOM 1451 C CA . GLN A 1 196 ? -11.010 -1.288 17.120 1.00 90.38 196 GLN A CA 1
ATOM 1452 C C . GLN A 1 196 ? -11.991 -2.356 17.606 1.00 90.38 196 GLN A C 1
ATOM 1454 O O . GLN A 1 196 ? -12.952 -2.038 18.306 1.00 90.38 196 GLN A O 1
ATOM 1459 N N . GLU A 1 197 ? -11.764 -3.615 17.243 1.00 93.44 197 GLU A N 1
ATOM 1460 C CA . GLU A 1 197 ? -12.589 -4.728 17.703 1.00 93.44 197 GLU A CA 1
ATOM 1461 C C . GLU A 1 197 ? -12.428 -4.971 19.210 1.00 93.44 197 GLU A C 1
ATOM 1463 O O . GLU A 1 197 ? -13.429 -5.109 19.917 1.00 93.44 197 GLU A O 1
ATOM 1468 N N . ILE A 1 198 ? -11.192 -4.915 19.716 1.00 94.75 198 ILE A N 1
ATOM 1469 C CA . ILE A 1 198 ? -10.892 -5.022 21.150 1.00 94.75 198 ILE A CA 1
ATOM 1470 C C . ILE A 1 198 ? -11.550 -3.887 21.940 1.00 94.75 198 ILE A C 1
ATOM 1472 O O . ILE A 1 198 ? -12.151 -4.151 22.979 1.00 94.75 198 ILE A O 1
ATOM 1476 N N . GLU A 1 199 ? -11.492 -2.642 21.459 1.00 95.31 199 GLU A N 1
ATOM 1477 C CA . GLU A 1 199 ? -12.106 -1.509 22.166 1.00 95.31 199 GLU A CA 1
ATOM 1478 C C . GLU A 1 199 ? -13.630 -1.667 22.250 1.00 95.31 199 GLU A C 1
ATOM 1480 O O . GLU A 1 199 ? -14.215 -1.543 23.325 1.00 95.31 199 GLU A O 1
ATOM 1485 N N . LYS A 1 200 ? -14.278 -2.075 21.151 1.00 95.06 200 LYS A N 1
ATOM 1486 C CA . LYS A 1 200 ? -15.718 -2.384 21.148 1.00 95.06 200 LYS A CA 1
ATOM 1487 C C . LYS A 1 200 ? -16.066 -3.530 22.095 1.00 95.06 200 LYS A C 1
ATOM 1489 O O . LYS A 1 200 ? -17.116 -3.499 22.738 1.00 95.06 200 LYS A O 1
ATOM 1494 N N . ALA A 1 201 ? -15.230 -4.566 22.163 1.00 95.94 201 ALA A N 1
ATOM 1495 C CA . ALA A 1 201 ? -15.423 -5.671 23.095 1.00 95.94 201 ALA A CA 1
ATOM 1496 C C . ALA A 1 201 ? -15.293 -5.194 24.549 1.00 95.94 201 ALA A C 1
ATOM 1498 O O . ALA A 1 201 ? -16.141 -5.520 25.378 1.00 95.94 201 ALA A O 1
ATOM 1499 N N . LYS A 1 202 ? -14.298 -4.353 24.842 1.00 96.81 202 LYS A N 1
ATOM 1500 C CA . LYS A 1 202 ? -14.082 -3.759 26.163 1.00 96.81 202 LYS A CA 1
ATOM 1501 C C . LYS A 1 202 ? -15.256 -2.884 26.600 1.00 96.81 202 LYS A C 1
ATOM 1503 O O . LYS A 1 202 ? -15.747 -3.051 27.711 1.00 96.81 202 LYS A O 1
ATOM 1508 N N . GLU A 1 203 ? -15.770 -2.027 25.721 1.00 97.06 203 GLU A N 1
ATOM 1509 C CA . GLU A 1 203 ? -16.965 -1.217 25.999 1.00 97.06 203 GLU A CA 1
ATOM 1510 C C . GLU A 1 203 ? -18.197 -2.074 26.320 1.00 97.06 203 GLU A C 1
ATOM 1512 O O . GLU A 1 203 ? -19.019 -1.695 27.156 1.00 97.06 203 GLU A O 1
ATOM 1517 N N . LYS A 1 204 ? -18.360 -3.225 25.654 1.00 96.31 204 LYS A N 1
ATOM 1518 C CA . LYS A 1 204 ? -19.452 -4.164 25.955 1.00 96.31 204 LYS A CA 1
ATOM 1519 C C . LYS A 1 204 ? -19.282 -4.799 27.333 1.00 96.31 204 LYS A C 1
ATOM 1521 O O . LYS A 1 204 ? -20.264 -4.900 28.062 1.00 96.31 204 LYS A O 1
ATOM 1526 N N . VAL A 1 205 ? -18.060 -5.206 27.682 1.00 97.44 205 VAL A N 1
ATOM 1527 C CA . VAL A 1 205 ? -17.747 -5.788 28.996 1.00 97.44 205 VAL A CA 1
ATOM 1528 C C . VAL A 1 205 ? -17.994 -4.774 30.110 1.00 97.44 205 VAL A C 1
ATOM 1530 O O . VAL A 1 205 ? -18.645 -5.110 31.094 1.00 97.44 205 VAL A O 1
ATOM 1533 N N . GLU A 1 206 ? -17.556 -3.527 29.939 1.00 97.44 206 GLU A N 1
ATOM 1534 C CA . GLU A 1 206 ? -17.755 -2.482 30.949 1.00 97.44 206 GLU A CA 1
ATOM 1535 C C . GLU A 1 206 ? -19.247 -2.204 31.184 1.00 97.44 206 GLU A C 1
ATOM 1537 O O . GLU A 1 206 ? -19.703 -2.158 32.325 1.00 97.44 206 GLU A O 1
ATOM 1542 N N . ARG A 1 207 ? -20.042 -2.134 30.107 1.00 96.56 207 ARG A N 1
ATOM 1543 C CA . ARG A 1 207 ? -21.504 -1.983 30.204 1.00 96.56 207 ARG A CA 1
ATOM 1544 C C . ARG A 1 207 ? -22.186 -3.163 30.897 1.00 96.56 207 ARG A C 1
ATOM 1546 O O . ARG A 1 207 ? -23.127 -2.963 31.667 1.00 96.56 207 ARG A O 1
ATOM 1553 N N . ALA A 1 208 ? -21.732 -4.388 30.635 1.00 97.12 208 ALA A N 1
ATOM 1554 C CA . ALA A 1 208 ? -22.254 -5.573 31.309 1.00 97.12 208 ALA A CA 1
ATOM 1555 C C . ALA A 1 208 ? -21.949 -5.530 32.814 1.00 97.12 208 ALA A C 1
ATOM 1557 O O . ALA A 1 208 ? -22.854 -5.714 33.625 1.00 97.12 208 ALA A O 1
ATOM 1558 N N . LYS A 1 209 ? -20.712 -5.182 33.182 1.00 97.25 209 LYS A N 1
ATOM 1559 C CA . LYS A 1 209 ? -20.270 -5.061 34.576 1.00 97.25 209 LYS A CA 1
ATOM 1560 C C . LYS A 1 209 ? -21.014 -3.964 35.340 1.00 97.25 209 LYS A C 1
ATOM 1562 O O . LYS A 1 209 ? -21.376 -4.156 36.498 1.00 97.25 209 LYS A O 1
ATOM 1567 N N . GLU A 1 210 ? -21.284 -2.826 34.702 1.00 97.44 210 GLU A N 1
ATOM 1568 C CA . GLU A 1 210 ? -22.097 -1.764 35.304 1.00 97.44 210 GLU A CA 1
ATOM 1569 C C . GLU A 1 210 ? -23.527 -2.249 35.589 1.00 97.44 210 GLU A C 1
ATOM 1571 O O . GLU A 1 210 ? -24.087 -1.979 36.653 1.00 97.44 210 GLU A O 1
ATOM 1576 N N . THR A 1 211 ? -24.107 -3.009 34.659 1.00 97.25 211 THR A N 1
ATOM 1577 C CA . THR A 1 211 ? -25.451 -3.578 34.817 1.00 97.25 211 THR A CA 1
ATOM 1578 C C . THR A 1 211 ? -25.489 -4.612 35.942 1.00 97.25 211 THR A C 1
ATOM 1580 O O . THR A 1 211 ? -26.386 -4.564 36.782 1.00 97.25 211 THR A O 1
ATOM 1583 N N . GLU A 1 212 ? -24.495 -5.499 36.005 1.00 97.69 212 GLU A N 1
ATOM 1584 C CA . GLU A 1 212 ? -24.342 -6.494 37.071 1.00 97.69 212 GLU A CA 1
ATOM 1585 C C . GLU A 1 212 ? -24.191 -5.828 38.443 1.00 97.69 212 GLU A C 1
ATOM 1587 O O . GLU A 1 212 ? -24.883 -6.195 39.389 1.00 97.69 212 GLU A O 1
ATOM 1592 N N . SER A 1 213 ? -23.368 -4.780 38.546 1.00 97.56 213 SER A N 1
ATOM 1593 C CA . SER A 1 213 ? -23.209 -4.020 39.788 1.00 97.56 213 SER A CA 1
ATOM 1594 C C . SER A 1 213 ? -24.526 -3.388 40.249 1.00 97.56 213 SER A C 1
ATOM 1596 O O . SER A 1 213 ? -24.870 -3.470 41.429 1.00 97.56 213 SER A O 1
ATOM 1598 N N . ARG A 1 214 ? -25.300 -2.797 39.332 1.00 96.75 214 ARG A N 1
ATOM 1599 C CA . ARG A 1 214 ? -26.620 -2.228 39.652 1.00 96.75 214 ARG A CA 1
ATOM 1600 C C . ARG A 1 214 ? -27.611 -3.302 40.100 1.00 96.75 214 ARG A C 1
ATOM 1602 O O . ARG A 1 214 ? -28.376 -3.051 41.030 1.00 96.75 214 ARG A O 1
ATOM 1609 N N . LEU A 1 215 ? -27.585 -4.474 39.465 1.00 97.81 215 LEU A N 1
ATOM 1610 C CA . LEU A 1 215 ? -28.429 -5.605 39.841 1.00 97.81 215 LEU A CA 1
ATOM 1611 C C . LEU A 1 215 ? -28.069 -6.118 41.238 1.00 97.81 215 LEU A C 1
ATOM 1613 O O . LEU A 1 215 ? -28.954 -6.204 42.082 1.00 97.81 215 LEU A O 1
ATOM 1617 N N . ALA A 1 216 ? -26.784 -6.340 41.515 1.00 97.94 216 ALA A N 1
ATOM 1618 C CA . ALA A 1 216 ? -26.311 -6.778 42.825 1.00 97.94 216 ALA A CA 1
ATOM 1619 C C . ALA A 1 216 ? -26.732 -5.806 43.943 1.00 97.94 216 ALA A C 1
ATOM 1621 O O . ALA A 1 216 ? -27.195 -6.226 45.001 1.00 97.94 216 ALA A O 1
ATOM 1622 N N . VAL A 1 217 ? -26.652 -4.490 43.700 1.00 97.94 217 VAL A N 1
ATOM 1623 C CA . VAL A 1 217 ? -27.133 -3.480 44.659 1.00 97.94 217 VAL A CA 1
ATOM 1624 C C . VAL A 1 217 ? -28.650 -3.558 44.861 1.00 97.94 217 VAL A C 1
ATOM 1626 O O . VAL A 1 217 ? -29.127 -3.406 45.986 1.00 97.94 217 VAL A O 1
ATOM 1629 N N . ALA A 1 218 ? -29.430 -3.768 43.799 1.00 97.56 218 ALA A N 1
ATOM 1630 C CA . ALA A 1 218 ? -30.882 -3.898 43.903 1.00 97.56 218 ALA A CA 1
ATOM 1631 C C . ALA A 1 218 ? -31.296 -5.178 44.648 1.00 97.56 218 ALA A C 1
ATOM 1633 O O . ALA A 1 218 ? -32.187 -5.127 45.497 1.00 97.56 218 ALA A O 1
ATOM 1634 N N . GLU A 1 219 ? -30.625 -6.299 44.381 1.00 98.06 219 GLU A N 1
ATOM 1635 C CA . GLU A 1 219 ? -30.822 -7.569 45.084 1.00 98.06 219 GLU A CA 1
ATOM 1636 C C . GLU A 1 219 ? -30.516 -7.437 46.576 1.00 98.06 219 GLU A C 1
ATOM 1638 O O . GLU A 1 219 ? -31.315 -7.860 47.412 1.00 98.06 219 GLU A O 1
ATOM 1643 N N . GLU A 1 220 ? -29.414 -6.772 46.923 1.00 98.12 220 GLU A N 1
ATOM 1644 C CA . GLU A 1 220 ? -29.036 -6.530 48.314 1.00 98.12 220 GLU A CA 1
ATOM 1645 C C . GLU A 1 220 ? -30.069 -5.649 49.036 1.00 98.12 220 GLU A C 1
ATOM 1647 O O . GLU A 1 220 ? -30.466 -5.944 50.164 1.00 98.12 220 GLU A O 1
ATOM 1652 N N . ARG A 1 221 ? -30.592 -4.611 48.367 1.00 97.75 221 ARG A N 1
ATOM 1653 C CA . ARG A 1 221 ? -31.676 -3.771 48.908 1.00 97.75 221 ARG A CA 1
ATOM 1654 C C . ARG A 1 221 ? -32.972 -4.551 49.118 1.00 97.75 221 ARG A C 1
ATOM 1656 O O . ARG A 1 221 ? -33.658 -4.316 50.109 1.00 97.75 221 ARG A O 1
ATOM 1663 N N . LEU A 1 222 ? -33.313 -5.467 48.212 1.00 97.69 222 LEU A N 1
ATOM 1664 C CA . LEU A 1 222 ? -34.487 -6.332 48.351 1.00 97.69 222 LEU A CA 1
ATOM 1665 C C . LEU A 1 222 ? -34.322 -7.327 49.500 1.00 97.69 222 LEU A C 1
ATOM 1667 O O . LEU A 1 222 ? -35.274 -7.543 50.250 1.00 97.69 222 LEU A O 1
ATOM 1671 N N . ARG A 1 223 ? -33.125 -7.907 49.660 1.00 97.81 223 ARG A N 1
ATOM 1672 C CA . ARG A 1 223 ? -32.810 -8.771 50.803 1.00 97.81 223 ARG A CA 1
ATOM 1673 C C . ARG A 1 223 ? -32.966 -8.001 52.108 1.00 97.81 223 ARG A C 1
ATOM 1675 O O . ARG A 1 223 ? -33.746 -8.417 52.955 1.00 97.81 223 ARG A O 1
ATOM 1682 N N . PHE A 1 224 ? -32.332 -6.834 52.208 1.00 97.88 224 PHE A N 1
ATOM 1683 C CA . PHE A 1 224 ? -32.422 -5.979 53.388 1.00 97.88 224 PHE A CA 1
ATOM 1684 C C . PHE A 1 224 ? -33.862 -5.549 53.696 1.00 97.88 224 PHE A C 1
ATOM 1686 O O . PHE A 1 224 ? -34.283 -5.573 54.848 1.00 97.88 224 PHE A O 1
ATOM 1693 N N . GLY A 1 225 ? -34.646 -5.191 52.674 1.00 97.19 225 GLY A N 1
ATOM 1694 C CA . GLY A 1 225 ? -36.057 -4.843 52.840 1.00 97.19 225 GLY A CA 1
ATOM 1695 C C . GLY A 1 225 ? -36.900 -5.998 53.388 1.00 97.19 225 GLY A C 1
ATOM 1696 O O . GLY A 1 225 ? -37.764 -5.764 54.231 1.00 97.19 225 GLY A O 1
ATOM 1697 N N . ARG A 1 226 ? -36.630 -7.237 52.954 1.00 97.44 226 ARG A N 1
ATOM 1698 C CA . ARG A 1 226 ? -37.290 -8.440 53.484 1.00 97.44 226 ARG A CA 1
ATOM 1699 C C . ARG A 1 226 ? -36.888 -8.703 54.932 1.00 97.44 226 ARG A C 1
ATOM 1701 O O . ARG A 1 226 ? -37.768 -8.842 55.772 1.00 97.44 226 ARG A O 1
ATOM 1708 N N . ASP A 1 227 ? -35.592 -8.678 55.230 1.00 97.00 227 ASP A N 1
ATOM 1709 C CA . ASP A 1 227 ? -35.084 -8.898 56.589 1.00 97.00 227 ASP A CA 1
ATOM 1710 C C . ASP A 1 227 ? -35.653 -7.851 57.563 1.00 97.00 227 ASP A C 1
ATOM 1712 O O . ASP A 1 227 ? -36.085 -8.177 58.671 1.00 97.00 227 ASP A O 1
ATOM 1716 N N . LEU A 1 228 ? -35.735 -6.588 57.126 1.00 96.38 228 LEU A N 1
ATOM 1717 C CA . LEU A 1 228 ? -36.343 -5.509 57.896 1.00 96.38 228 LEU A CA 1
ATOM 1718 C C . LEU A 1 228 ? -37.853 -5.717 58.083 1.00 96.38 228 LEU A C 1
ATOM 1720 O O . LEU A 1 228 ? -38.354 -5.510 59.186 1.00 96.38 228 LEU A O 1
ATOM 1724 N N . HIS A 1 229 ? -38.583 -6.133 57.043 1.00 96.38 229 HIS A N 1
ATOM 1725 C CA . HIS A 1 229 ? -40.015 -6.427 57.142 1.00 96.38 229 HIS A CA 1
ATOM 1726 C C . HIS A 1 229 ? -40.2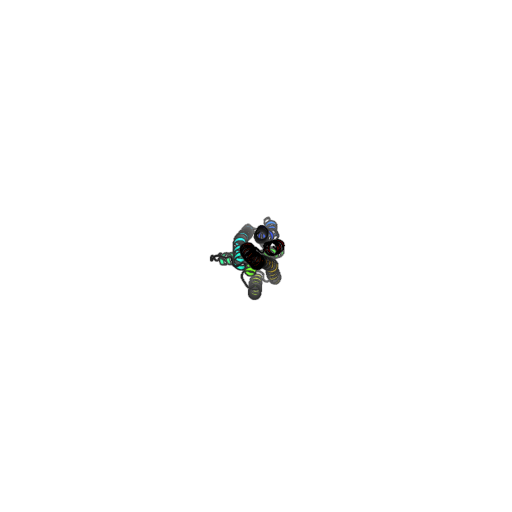97 -7.572 58.120 1.00 96.38 229 HIS A C 1
ATOM 1728 O O . HIS A 1 229 ? -41.210 -7.462 58.935 1.00 96.38 229 HIS A O 1
ATOM 1734 N N . ASP A 1 230 ? -39.485 -8.627 58.100 1.00 96.56 230 ASP A N 1
ATOM 1735 C CA . ASP A 1 230 ? -39.655 -9.780 58.982 1.00 96.56 230 ASP A CA 1
ATOM 1736 C C . ASP A 1 230 ? -39.380 -9.421 60.450 1.00 96.56 230 ASP A C 1
ATOM 1738 O O . ASP A 1 230 ? -40.128 -9.833 61.342 1.00 96.56 230 ASP A O 1
ATOM 1742 N N . VAL A 1 231 ? -38.329 -8.635 60.721 1.00 95.62 231 VAL A N 1
ATOM 1743 C CA . VAL A 1 231 ? -37.993 -8.179 62.081 1.00 95.62 231 VAL A CA 1
ATOM 1744 C C . VAL A 1 231 ? -39.016 -7.166 62.592 1.00 95.62 231 VAL A C 1
ATOM 1746 O O . VAL A 1 231 ? -39.563 -7.345 63.682 1.00 95.62 231 VAL A O 1
ATOM 1749 N N . LEU A 1 232 ? -39.317 -6.119 61.815 1.00 95.00 232 LEU A N 1
ATOM 1750 C CA . LEU A 1 232 ? -40.294 -5.103 62.211 1.00 95.00 232 LEU A CA 1
ATOM 1751 C C . LEU A 1 232 ? -41.694 -5.701 62.342 1.00 95.00 232 LEU A C 1
ATOM 1753 O O . LEU A 1 232 ? -42.372 -5.431 63.327 1.00 95.00 232 LEU A O 1
ATOM 1757 N N . GLY A 1 233 ? -42.119 -6.539 61.396 1.00 95.69 233 GLY A N 1
ATOM 1758 C CA . GLY A 1 233 ? -43.432 -7.178 61.409 1.00 95.69 233 GLY A CA 1
ATOM 1759 C C . GLY A 1 233 ? -43.637 -8.049 62.645 1.00 95.69 233 GLY A C 1
ATOM 1760 O O . GLY A 1 233 ? -44.666 -7.945 63.311 1.00 95.69 233 GLY A O 1
ATOM 1761 N N . ARG A 1 234 ? -42.632 -8.850 63.018 1.00 95.75 234 ARG A N 1
ATOM 1762 C CA . ARG A 1 234 ? -42.689 -9.698 64.217 1.00 95.75 234 ARG A CA 1
ATOM 1763 C C . ARG A 1 234 ? -42.708 -8.885 65.509 1.00 95.75 234 ARG A C 1
ATOM 1765 O O . ARG A 1 234 ? -43.498 -9.193 66.405 1.00 95.75 234 ARG A O 1
ATOM 1772 N N . ASN A 1 235 ? -41.876 -7.848 65.600 1.00 94.50 235 ASN A N 1
ATOM 1773 C CA . ASN A 1 235 ? -41.842 -6.976 66.772 1.00 94.50 235 ASN A CA 1
ATOM 1774 C C . ASN A 1 235 ? -43.170 -6.224 66.919 1.00 94.50 235 ASN A C 1
ATOM 1776 O O . ASN A 1 235 ? -43.769 -6.268 67.987 1.00 94.50 235 ASN A O 1
ATOM 1780 N N . LEU A 1 236 ? -43.693 -5.630 65.842 1.00 94.75 236 LEU A N 1
ATOM 1781 C CA . LEU A 1 236 ? -44.980 -4.929 65.852 1.00 94.75 236 LEU A CA 1
ATOM 1782 C C . LEU A 1 236 ? -46.154 -5.857 66.195 1.00 94.75 236 LEU A C 1
ATOM 1784 O O . LEU A 1 236 ? -47.019 -5.463 66.972 1.00 94.75 236 LEU A O 1
ATOM 1788 N N . ALA A 1 237 ? -46.179 -7.091 65.682 1.00 94.75 237 ALA A N 1
ATOM 1789 C CA . ALA A 1 237 ? -47.203 -8.072 66.050 1.00 94.75 237 ALA A CA 1
ATOM 1790 C C . ALA A 1 237 ? -47.137 -8.444 67.542 1.00 94.75 237 ALA A C 1
ATOM 1792 O O . ALA A 1 237 ? -48.170 -8.536 68.201 1.00 94.75 237 ALA A O 1
ATOM 1793 N N . THR A 1 238 ? -45.928 -8.608 68.091 1.00 94.81 238 THR A N 1
ATOM 1794 C CA . THR A 1 238 ? -45.722 -8.876 69.525 1.00 94.81 238 THR A CA 1
ATOM 1795 C C . THR A 1 238 ? -46.184 -7.700 70.384 1.00 94.81 238 THR A C 1
ATOM 1797 O O . THR A 1 238 ? -46.887 -7.909 71.371 1.00 94.81 238 THR A O 1
ATOM 1800 N N . ILE A 1 239 ? -45.849 -6.469 69.980 1.00 93.19 239 ILE A N 1
ATOM 1801 C CA . ILE A 1 239 ? -46.308 -5.238 70.636 1.00 93.19 239 ILE A CA 1
ATOM 1802 C C . ILE A 1 239 ? -47.837 -5.187 70.632 1.00 93.19 239 ILE A C 1
ATOM 1804 O O . ILE A 1 239 ? -48.439 -5.038 71.690 1.00 93.19 239 ILE A O 1
ATOM 1808 N N . ALA A 1 240 ? -48.473 -5.384 69.472 1.00 94.19 240 ALA A N 1
ATOM 1809 C CA . ALA A 1 240 ? -49.928 -5.362 69.345 1.00 94.19 240 ALA A CA 1
ATOM 1810 C C . ALA A 1 240 ? -50.611 -6.403 70.251 1.00 94.19 240 ALA A C 1
ATOM 1812 O O . ALA A 1 240 ? -51.550 -6.062 70.967 1.00 94.19 240 ALA A O 1
ATOM 1813 N N . LEU A 1 241 ? -50.105 -7.643 70.280 1.00 94.00 241 LEU A N 1
ATOM 1814 C CA . LEU A 1 241 ? -50.631 -8.717 71.132 1.00 94.00 241 LEU A CA 1
ATOM 1815 C C . LEU A 1 241 ? -50.466 -8.416 72.629 1.00 94.00 241 LEU A C 1
ATOM 1817 O O . LEU A 1 241 ? -51.405 -8.629 73.399 1.00 94.00 241 LEU A O 1
ATOM 1821 N N . LYS A 1 242 ? -49.309 -7.889 73.059 1.00 93.50 242 LYS A N 1
ATOM 1822 C CA . LYS A 1 242 ? -49.105 -7.467 74.456 1.00 93.50 242 LYS A CA 1
ATOM 1823 C C . LYS A 1 242 ? -50.004 -6.286 74.820 1.00 93.50 242 LYS A C 1
ATOM 1825 O O . LYS A 1 242 ? -50.567 -6.274 75.914 1.00 93.50 242 LYS A O 1
ATOM 1830 N N . SER A 1 243 ? -50.181 -5.318 73.917 1.00 93.56 243 SER A N 1
ATOM 1831 C CA . SER A 1 243 ? -51.074 -4.168 74.129 1.00 93.56 243 SER A CA 1
ATOM 1832 C C . SER A 1 243 ? -52.527 -4.604 74.257 1.00 93.56 243 SER A C 1
ATOM 1834 O O . SER A 1 243 ? -53.225 -4.146 75.160 1.00 93.56 243 SER A O 1
ATOM 1836 N N . GLU A 1 244 ? -52.980 -5.538 73.421 1.00 93.56 244 GLU A N 1
ATOM 1837 C CA . GLU A 1 244 ? -54.319 -6.113 73.532 1.00 93.56 244 GLU A CA 1
ATOM 1838 C C . GLU A 1 244 ? -54.506 -6.865 74.860 1.00 93.56 244 GLU A C 1
ATOM 1840 O O . GLU A 1 244 ? -55.507 -6.654 75.552 1.00 93.56 244 GLU A O 1
ATOM 1845 N N . LEU A 1 245 ? -53.525 -7.678 75.269 1.00 92.81 245 LEU A N 1
ATOM 1846 C CA . LEU A 1 245 ? -53.555 -8.400 76.543 1.00 92.81 245 LEU A CA 1
ATOM 1847 C C . LEU A 1 245 ? -53.610 -7.447 77.748 1.00 92.81 245 LEU A C 1
ATOM 1849 O O . LEU A 1 245 ? -54.415 -7.658 78.656 1.00 92.81 245 LEU A O 1
ATOM 1853 N N . ALA A 1 246 ? -52.810 -6.379 77.748 1.00 91.06 246 ALA A N 1
ATOM 1854 C CA . ALA A 1 246 ? -52.826 -5.369 78.804 1.00 91.06 246 ALA A CA 1
ATOM 1855 C C . ALA A 1 246 ? -54.196 -4.678 78.915 1.00 91.06 246 ALA A C 1
ATOM 1857 O O . ALA A 1 246 ? -54.720 -4.522 80.020 1.00 91.06 246 ALA A O 1
ATOM 1858 N N . VAL A 1 247 ? -54.832 -4.342 77.784 1.00 91.75 247 VAL A N 1
ATOM 1859 C CA . VAL A 1 247 ? -56.193 -3.773 77.766 1.00 91.75 247 VAL A CA 1
ATOM 1860 C C . VAL A 1 247 ? -57.218 -4.763 78.327 1.00 91.75 247 VAL A C 1
ATOM 1862 O O . VAL A 1 247 ? -58.089 -4.370 79.109 1.00 91.75 247 VAL A O 1
ATOM 1865 N N . GLN A 1 248 ? -57.131 -6.047 77.968 1.00 92.25 248 GLN A N 1
ATOM 1866 C CA . GLN A 1 248 ? -58.033 -7.072 78.503 1.00 92.25 248 GLN A CA 1
ATOM 1867 C C . GLN A 1 248 ? -57.853 -7.287 80.015 1.00 92.25 248 GLN A C 1
ATOM 1869 O O . GLN A 1 248 ? -58.851 -7.450 80.719 1.00 92.25 248 GLN A O 1
ATOM 1874 N N . LEU A 1 249 ? -56.617 -7.261 80.526 1.00 90.00 249 LEU A N 1
ATOM 1875 C CA . LEU A 1 249 ? -56.317 -7.371 81.960 1.00 90.00 249 LEU A CA 1
ATOM 1876 C C . LEU A 1 249 ? -56.812 -6.149 82.746 1.00 90.00 249 LEU A C 1
ATOM 1878 O O . LEU A 1 249 ? -57.448 -6.317 83.787 1.00 90.00 249 LEU A O 1
ATOM 1882 N N . ALA A 1 250 ? -56.619 -4.938 82.214 1.00 89.19 250 ALA A N 1
ATOM 1883 C CA . ALA A 1 250 ? -57.118 -3.703 82.818 1.00 89.19 250 ALA A CA 1
ATOM 1884 C C . ALA A 1 250 ? -58.654 -3.689 82.933 1.00 89.19 250 ALA A C 1
ATOM 1886 O O . ALA A 1 250 ? -59.193 -3.308 83.969 1.00 89.19 250 ALA A O 1
ATOM 1887 N N . ARG A 1 251 ? -59.377 -4.183 81.913 1.00 91.75 251 ARG A N 1
ATOM 1888 C CA . ARG A 1 251 ? -60.849 -4.326 81.950 1.00 91.75 251 ARG A CA 1
ATOM 1889 C C . ARG A 1 251 ? -61.354 -5.315 83.006 1.00 91.75 251 ARG A C 1
ATOM 1891 O O . ARG A 1 251 ? -62.527 -5.261 83.354 1.00 91.75 251 ARG A O 1
ATOM 1898 N N . ARG A 1 252 ? -60.501 -6.222 83.487 1.00 93.25 252 ARG A N 1
ATOM 1899 C CA . ARG A 1 252 ? -60.810 -7.193 84.552 1.00 93.25 252 ARG A CA 1
ATOM 1900 C C . ARG A 1 252 ? -60.303 -6.743 85.930 1.00 93.25 252 ARG A C 1
ATOM 1902 O O . ARG A 1 252 ? -60.182 -7.583 86.813 1.00 93.25 252 ARG A O 1
ATOM 1909 N N . GLU A 1 253 ? -59.960 -5.461 86.089 1.00 87.00 253 GLU A N 1
ATOM 1910 C CA . GLU A 1 253 ? -59.431 -4.853 87.326 1.00 87.00 253 GLU A CA 1
ATOM 1911 C C . GLU A 1 253 ? -58.083 -5.437 87.812 1.00 87.00 253 GLU A C 1
ATOM 1913 O O . GLU A 1 253 ? -57.686 -5.250 88.959 1.00 87.00 253 GLU A O 1
ATOM 1918 N N . ARG A 1 254 ? -57.321 -6.103 86.928 1.00 89.00 254 ARG A N 1
ATOM 1919 C CA . ARG A 1 254 ? -55.964 -6.616 87.208 1.00 89.00 254 ARG A CA 1
ATOM 1920 C C . ARG A 1 254 ? -54.892 -5.617 86.772 1.00 89.00 254 ARG A C 1
ATOM 1922 O O . ARG A 1 254 ? -54.111 -5.872 85.856 1.00 89.00 254 ARG A O 1
ATOM 1929 N N . THR A 1 255 ? -54.892 -4.445 87.398 1.00 84.75 255 THR A N 1
ATOM 1930 C CA . THR A 1 255 ? -54.114 -3.283 86.938 1.00 84.75 255 THR A CA 1
ATOM 1931 C C . THR A 1 255 ? -52.599 -3.497 87.015 1.00 84.75 255 THR A C 1
ATOM 1933 O O . THR A 1 255 ? -51.889 -3.084 86.104 1.00 84.75 255 THR A O 1
ATOM 1936 N N . GLU A 1 256 ? -52.093 -4.185 88.044 1.00 85.19 256 GLU A N 1
ATOM 1937 C CA . GLU A 1 256 ? -50.651 -4.458 88.188 1.00 85.19 256 GLU A CA 1
ATOM 1938 C C . GLU A 1 256 ? -50.117 -5.373 87.071 1.00 85.19 256 GLU A C 1
ATOM 1940 O O . GLU A 1 256 ? -49.090 -5.074 86.460 1.00 85.19 256 GLU A O 1
ATOM 1945 N N . ASP A 1 257 ? -50.861 -6.429 86.724 1.00 84.50 257 ASP A N 1
ATOM 1946 C CA . ASP A 1 257 ? -50.492 -7.354 85.643 1.00 84.50 257 ASP A CA 1
ATOM 1947 C C . ASP A 1 257 ? -50.535 -6.680 84.260 1.00 84.50 257 ASP A C 1
ATOM 1949 O O . ASP A 1 257 ? -49.732 -6.995 83.379 1.00 84.50 257 ASP A O 1
ATOM 1953 N N . ALA A 1 258 ? -51.460 -5.735 84.058 1.00 83.06 258 ALA A N 1
ATOM 1954 C CA . ALA A 1 258 ? -51.544 -4.950 82.828 1.00 83.06 258 ALA A CA 1
ATOM 1955 C C . ALA A 1 258 ? -50.324 -4.029 82.652 1.00 83.06 258 ALA A C 1
ATOM 1957 O O . ALA A 1 258 ? -49.783 -3.927 81.549 1.00 83.06 258 ALA A O 1
ATOM 1958 N N . VAL A 1 259 ? -49.862 -3.393 83.735 1.00 85.31 259 VAL A N 1
ATOM 1959 C CA . VAL A 1 259 ? -48.650 -2.559 83.723 1.00 85.31 259 VAL A CA 1
ATOM 1960 C C . VAL A 1 259 ? -47.410 -3.407 83.444 1.00 85.31 259 VAL A C 1
ATOM 1962 O O . VAL A 1 259 ? -46.577 -2.998 82.639 1.00 85.31 259 VAL A O 1
ATOM 1965 N N . ALA A 1 260 ? -47.313 -4.606 84.027 1.00 87.50 260 ALA A N 1
ATOM 1966 C CA . ALA A 1 260 ? -46.199 -5.518 83.770 1.00 87.50 260 ALA A CA 1
ATOM 1967 C C . ALA A 1 260 ? -46.081 -5.888 82.280 1.00 87.50 260 ALA A C 1
ATOM 1969 O O . ALA A 1 260 ? -44.993 -5.817 81.715 1.00 87.50 260 ALA A O 1
ATOM 1970 N N . GLN A 1 261 ? -47.197 -6.191 81.608 1.00 87.38 261 GLN A N 1
ATOM 1971 C CA . GLN A 1 261 ? -47.185 -6.490 80.168 1.00 87.38 261 GLN A CA 1
ATOM 1972 C C . GLN A 1 261 ? -46.774 -5.292 79.300 1.00 87.38 261 GLN A C 1
ATOM 1974 O O . GLN A 1 261 ? -46.152 -5.486 78.258 1.00 87.38 261 GLN A O 1
ATOM 1979 N N . MET A 1 262 ? -47.088 -4.063 79.723 1.00 89.00 262 MET A N 1
ATOM 1980 C CA . MET A 1 262 ? -46.652 -2.841 79.031 1.00 89.00 262 MET A CA 1
ATOM 1981 C C . MET A 1 262 ? -45.214 -2.437 79.318 1.00 89.00 262 MET A C 1
ATOM 1983 O O . MET A 1 262 ? -44.615 -1.773 78.482 1.00 89.00 262 MET A O 1
ATOM 1987 N N . ALA A 1 263 ? -44.637 -2.860 80.439 1.00 87.69 263 ALA A N 1
ATOM 1988 C CA . ALA A 1 263 ? -43.222 -2.642 80.726 1.00 87.69 263 ALA A CA 1
ATOM 1989 C C . ALA A 1 263 ? -42.292 -3.557 79.905 1.00 87.69 263 ALA A C 1
ATOM 1991 O O . ALA A 1 263 ? -41.114 -3.252 79.752 1.00 87.69 263 ALA A O 1
ATOM 1992 N N . GLU A 1 264 ? -42.804 -4.680 79.388 1.00 83.50 264 GLU A N 1
ATOM 1993 C CA . GLU A 1 264 ? -42.053 -5.606 78.529 1.00 83.50 264 GLU A CA 1
ATOM 1994 C C . GLU A 1 264 ? -42.209 -5.334 77.017 1.00 83.50 264 GLU A C 1
ATOM 1996 O O . GLU A 1 264 ? -41.857 -6.195 76.196 1.00 83.50 264 GLU A O 1
ATOM 2001 N N . VAL A 1 265 ? -42.811 -4.201 76.654 1.00 81.12 265 VAL A N 1
ATOM 2002 C CA . VAL A 1 265 ? -42.899 -3.661 75.287 1.00 81.12 265 VAL A CA 1
ATOM 2003 C C . VAL A 1 265 ? -41.850 -2.571 75.127 1.00 81.12 265 VAL A C 1
ATOM 2005 O O . VAL A 1 265 ? -41.143 -2.611 74.096 1.00 81.12 265 VAL A O 1
#

Secondary structure (DSSP, 8-state):
--HHHHHHHHHHHHHHHHHHHHHIIIIIHHHHHHHTTSS-HHHHHHHHHHHHHHHHHHHHHHHHHHHHHHHHTT---S----HHHHHHHHHHHHHHHHHHHHTTSS-HHHHHHHHHHHHHHHHHHHHHHS-HHHHHHHHHHHHHHHHHHHHHH-TTSHHHHHHHHHHHHHHHHHHHHHHHHHHHHHHHHHHHHHHHHHHHHHHHHHHHHHHHHHHHHHHHHHHHHHHHHHHHHHHHHHHHHHHHHHHHHHHTT-HHHHHHHHHT-

pLDDT: mean 85.58, std 8.41, range [52.66, 98.12]

Solvent-accessible surface area (backbone atoms only — not comparable to full-atom values): 13938 Å² total; per-residue (Å²): 135,61,66,67,61,54,50,48,52,52,50,52,54,50,50,63,51,47,48,56,54,51,45,42,59,69,31,40,46,58,46,54,62,72,42,75,86,65,75,58,77,66,45,54,52,54,53,51,50,42,50,52,40,49,52,51,42,52,64,50,36,44,64,49,40,52,53,24,48,32,46,62,64,74,66,58,71,98,63,84,66,66,62,63,56,52,52,50,38,34,52,50,40,49,50,45,54,48,49,32,44,55,68,69,63,42,55,70,83,40,48,55,44,34,52,32,50,54,52,24,58,59,33,34,31,39,41,48,70,43,60,71,71,62,42,52,52,52,46,55,53,50,30,53,52,52,21,52,52,36,38,74,46,41,78,86,48,67,64,23,57,50,38,57,50,38,44,56,52,29,36,54,50,24,36,66,56,44,38,58,56,52,51,54,53,46,49,53,50,53,52,51,55,52,50,54,52,50,51,56,51,49,55,51,51,52,53,51,51,55,51,51,52,53,47,53,54,51,52,51,51,51,50,51,51,48,56,48,47,56,53,51,50,51,51,51,51,50,45,52,53,37,52,52,49,22,53,56,32,43,76,69,73,38,52,70,65,17,50,54,43,58,72,78,102

Foldseek 3Di:
DCVVLVVLVVVLLVCQLVVLVVLCVPQQVVQLVVLCVPDDPVLNVLSVVLNVLSVVLSVLLSVLLVQLLCVLLVNDDPDDDPLVSNVVSLVVSLVSLLLCVLVVSGDLSNSLSSLLSSQLSNLLSCLSHDDPVVSVVVLVVVLVVSLVSNCVSPVVNVNSVSSNPSSVVSNVVSNVSNNVSSVVSSVVVVVVVVVVVVVVVVVVVVVVVVVVVVVVVVVVVVVVVVVCCVVVVVVVVLQVVLQVVLVVCVVVVNNVVSVVSVVVD

Nearest PDB structures (foldseek):
  3ja6-assembly1_I  TM=2.694E-01  e=1.092E+00  Escherichia coli
  7n6g-assembly1_3U  TM=2.488E-01  e=1.043E+00  Chlamydomonas reinhardtii
  7vg4-assembly1_A  TM=2.379E-01  e=4.184E-01  Methylorubrum extorquens AM1
  3zx6-assembly1_B  TM=2.728E-01  e=2.982E+00  Archaeoglobus fulgidus DSM 4304
  7sqc-assembly1_1J  TM=2.601E-01  e=2.373E+00  Chlamydomonas reinhardtii

Sequence (265 aa):
GHRPVQQLDHYTRATLSRYVWAFFAGWVLPGVLGHFTQGDGADLVLRSALLLASLALCAATRPALLDALDRYLGRGDTRAGPAWVLLALTALTSALALLCLGTDAINTATFAPAMMFVVSPVFAVLALRVPVPRYLLALVGATVLLSAAAVLADPEGTPSGVVAVLVPVSALLALLICRPSGWSLARTWDIEYARQEIEKAKEKVERAKETESRLAVAEERLRFGRDLHDVLGRNLATIALKSELAVQLARRERTEDAVAQMAEV

Radius of gyration: 43.28 Å; Cα contacts (8 Å, |Δi|>4): 198; chains: 1; bounding box: 92×35×123 Å

Mean predicted aligned error: 9.98 Å